Protein AF-0000000085615080 (afdb_homodimer)

Foldseek 3Di:
DVVVLVVLLVVLVVLLVCLLVVLVVLLVCCQPPLPDPVNVVVLPDCVLLVVLVVVLVVLCVVLDDPCLQCLQQPPPDRHGDPRSVVVQCVRSSSVSSVSSVLSSVLSNLLSVLSVVCVVQVFDQNVLSVCSSVPNVVSVVVSVVSSVVVVVVVVVVVVVPPPDD/DVVVLVVLLVVLVVLLVCLLVVLVVLLVCCQPPLPDPVNVVVLPDCVLLVVLVVVLVVLCVVLDDPCLQCLQQPPPDRHGDPRSVVVQCVRSSSVSSVSSVLSSVLSNLLSVLSVVCVVQVFDQNVLSVCSSVPNVVSVVVSVVSVVVVVVVVVVVVVVPPPDD

pLDDT: mean 89.55, std 11.08, range [51.31, 98.62]

Radius of gyration: 21.45 Å; Cα contacts (8 Å, |Δi|>4): 359; chains: 2; bounding box: 59×72×59 Å

Sequence (328 aa):
MCYINNEVSASASTVFSVGTTAVLPFYVLMLLAPKSQLTRKCMGSMIPDTALGLLYGYLVYLSWTPDTLHLMFGAKYMVPELGGITKMFSSEMRLTSAWIHLVAVDLFAARKVYSDGLENGVETRHSVALCLLACPIGILTHLVTKALIAAMARAKTTEKLPPNMCYINNEVSASASTVFSVGTTAVLPFYVLMLLAPKSQLTRKCMGSMIPDTALGLLYGYLVYLSWTPDTLHLMFGAKYMVPELGGITKMFSSEMRLTSAWIHLVAVDLFAARKVYSDGLENGVETRHSVALCLLACPIGILTHLVTKALIAAMARAKTTEKLPPN

Structure (mmCIF, N/CA/C/O backbone):
data_AF-0000000085615080-model_v1
#
loop_
_entity.id
_entity.type
_entity.pdbx_description
1 polymer 'Uncharacterized protein'
#
loop_
_atom_site.group_PDB
_atom_site.id
_atom_site.type_symbol
_atom_site.label_atom_id
_atom_site.label_alt_id
_atom_site.label_comp_id
_atom_site.label_asym_id
_atom_site.label_entity_id
_ato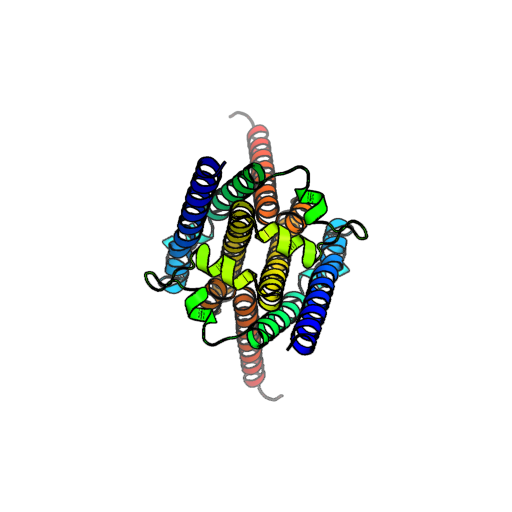m_site.label_seq_id
_atom_site.pdbx_PDB_ins_code
_atom_site.Cartn_x
_atom_site.Cartn_y
_atom_site.Cartn_z
_atom_site.occupancy
_atom_site.B_iso_or_equiv
_atom_site.auth_seq_id
_atom_site.auth_comp_id
_atom_site.auth_asym_id
_atom_site.auth_atom_id
_atom_site.pdbx_PDB_model_num
ATOM 1 N N . MET A 1 1 ? 16.625 -32.906 -1.821 1 51.31 1 MET A N 1
ATOM 2 C CA . MET A 1 1 ? 15.953 -31.875 -2.592 1 51.31 1 MET A CA 1
ATOM 3 C C . MET A 1 1 ? 14.523 -31.672 -2.096 1 51.31 1 MET A C 1
ATOM 5 O O . MET A 1 1 ? 14.102 -30.531 -1.851 1 51.31 1 MET A O 1
ATOM 9 N N . CYS A 1 2 ? 13.773 -32.812 -1.806 1 58.41 2 CYS A N 1
ATOM 10 C CA . CYS A 1 2 ? 12.398 -32.781 -1.317 1 58.41 2 CYS A CA 1
ATOM 11 C C . CYS A 1 2 ? 12.336 -32.219 0.099 1 58.41 2 CYS A C 1
ATOM 13 O O . CYS A 1 2 ? 11.445 -31.438 0.42 1 58.41 2 CYS A O 1
ATOM 15 N N . TYR A 1 3 ? 13.375 -32.594 0.872 1 54.34 3 TYR A N 1
ATOM 16 C CA . TYR A 1 3 ? 13.375 -32.156 2.258 1 54.34 3 TYR A CA 1
ATOM 17 C C . TYR A 1 3 ? 13.617 -30.656 2.34 1 54.34 3 TYR A C 1
ATOM 19 O O . TYR A 1 3 ? 12.938 -29.953 3.098 1 54.34 3 TYR A O 1
ATOM 27 N N . ILE A 1 4 ? 14.57 -30.141 1.607 1 55.16 4 ILE A N 1
ATOM 28 C CA . ILE A 1 4 ? 14.898 -28.719 1.587 1 55.16 4 ILE A CA 1
ATOM 29 C C . ILE A 1 4 ? 13.703 -27.922 1.084 1 55.16 4 ILE A C 1
ATOM 31 O O . ILE A 1 4 ? 13.359 -26.875 1.653 1 55.16 4 ILE A O 1
ATOM 35 N N . ASN A 1 5 ? 13.023 -28.438 0.066 1 64.88 5 ASN A N 1
ATOM 36 C CA . ASN A 1 5 ? 11.836 -27.766 -0.454 1 64.88 5 ASN A CA 1
ATOM 37 C C . ASN A 1 5 ? 10.719 -27.719 0.585 1 64.88 5 ASN A C 1
ATOM 39 O O . ASN A 1 5 ? 10.031 -26.703 0.71 1 64.88 5 ASN A O 1
ATOM 43 N N . ASN A 1 6 ? 10.633 -28.766 1.345 1 72.31 6 ASN A N 1
ATOM 44 C CA . ASN A 1 6 ? 9.602 -28.812 2.371 1 72.31 6 ASN A CA 1
ATOM 45 C C . ASN A 1 6 ? 9.883 -27.844 3.51 1 72.31 6 ASN A C 1
ATOM 47 O O . ASN A 1 6 ? 8.969 -27.203 4.027 1 72.31 6 ASN A O 1
ATOM 51 N N . GLU A 1 7 ? 11.172 -27.75 3.844 1 73.44 7 GLU A N 1
ATOM 52 C CA . GLU A 1 7 ? 11.539 -26.844 4.914 1 73.44 7 GLU A CA 1
ATOM 53 C C . GLU A 1 7 ? 11.312 -25.391 4.5 1 73.44 7 GLU A C 1
ATOM 55 O O . GLU A 1 7 ? 10.844 -24.578 5.293 1 73.44 7 GLU A O 1
ATOM 60 N N . VAL A 1 8 ? 11.625 -25.125 3.271 1 75.94 8 VAL A N 1
ATOM 61 C CA . VAL A 1 8 ? 11.445 -23.766 2.756 1 75.94 8 VAL A CA 1
ATOM 62 C C . VAL A 1 8 ? 9.953 -23.438 2.703 1 75.94 8 VAL A C 1
ATOM 64 O O . VAL A 1 8 ? 9.547 -22.344 3.092 1 75.94 8 VAL A O 1
ATOM 67 N N . SER A 1 9 ? 9.211 -24.406 2.295 1 80.81 9 SER A N 1
ATOM 68 C CA . SER A 1 9 ? 7.77 -24.219 2.209 1 80.81 9 SER A CA 1
ATOM 69 C C . SER A 1 9 ? 7.156 -24 3.588 1 80.81 9 SER A C 1
ATOM 71 O O . SER A 1 9 ? 6.297 -23.141 3.76 1 80.81 9 SER A O 1
ATOM 73 N N . ALA A 1 10 ? 7.598 -24.812 4.5 1 83.06 10 ALA A N 1
ATOM 74 C CA . ALA A 1 10 ? 7.078 -24.688 5.859 1 83.06 10 ALA A CA 1
ATOM 75 C C . ALA A 1 10 ? 7.453 -23.344 6.461 1 83.06 10 ALA A C 1
ATOM 77 O O . ALA A 1 10 ? 6.645 -22.703 7.148 1 83.06 10 ALA A O 1
ATOM 78 N N . SER A 1 11 ? 8.57 -22.953 6.18 1 90.31 11 SER A N 1
ATOM 79 C CA . SER A 1 11 ? 9.023 -21.656 6.656 1 90.31 11 SER A CA 1
ATOM 80 C C . SER A 1 11 ? 8.242 -20.516 6 1 90.31 11 SER A C 1
ATOM 82 O O . SER A 1 11 ? 7.816 -19.578 6.676 1 90.31 11 SER A O 1
ATOM 84 N N . ALA A 1 12 ? 8.008 -20.688 4.734 1 93.75 12 ALA A N 1
ATOM 85 C CA . ALA A 1 12 ? 7.238 -19.672 4.008 1 93.75 12 ALA A CA 1
ATOM 86 C C . ALA A 1 12 ? 5.816 -19.578 4.547 1 93.75 12 ALA A C 1
ATOM 88 O O . ALA A 1 12 ? 5.301 -18.469 4.746 1 93.75 12 ALA A O 1
ATOM 89 N N . SER A 1 13 ? 5.18 -20.688 4.785 1 93.88 13 SER A N 1
ATOM 90 C CA . SER A 1 13 ? 3.811 -20.734 5.297 1 93.88 13 SER A CA 1
ATOM 91 C C . SER A 1 13 ? 3.719 -20.094 6.68 1 93.88 13 SER A C 1
ATOM 93 O O . SER A 1 13 ? 2.766 -19.375 6.973 1 93.88 13 SER A O 1
ATOM 95 N N . THR A 1 14 ? 4.656 -20.375 7.496 1 94.69 14 THR A N 1
ATOM 96 C CA . THR A 1 14 ? 4.668 -19.812 8.844 1 94.69 14 THR A CA 1
ATOM 97 C C . THR A 1 14 ? 4.824 -18.297 8.797 1 94.69 14 THR A C 1
ATOM 99 O O . THR A 1 14 ? 4.082 -17.562 9.461 1 94.69 14 THR A O 1
ATOM 102 N N . VAL A 1 15 ? 5.816 -17.844 8.023 1 95.5 15 VAL A N 1
ATOM 103 C CA . VAL A 1 15 ? 6.062 -16.406 7.922 1 95.5 15 VAL A CA 1
ATOM 104 C C . VAL A 1 15 ? 4.848 -15.719 7.309 1 95.5 15 VAL A C 1
ATOM 106 O O . VAL A 1 15 ? 4.465 -14.625 7.738 1 95.5 15 VAL A O 1
ATOM 109 N N . PHE A 1 16 ? 4.238 -16.375 6.371 1 96.38 16 PHE A N 1
ATOM 110 C CA . PHE A 1 16 ? 3.018 -15.867 5.758 1 96.38 16 PHE A CA 1
ATOM 111 C C . PHE A 1 16 ? 1.929 -15.664 6.805 1 96.38 16 PHE A C 1
ATOM 113 O O . PHE A 1 16 ? 1.346 -14.586 6.902 1 96.38 16 PHE A O 1
ATOM 120 N N . SER A 1 17 ? 1.712 -16.641 7.574 1 94.38 17 SER A N 1
ATOM 121 C CA . SER A 1 17 ? 0.649 -16.625 8.57 1 94.38 17 SER A CA 1
ATOM 122 C C . SER A 1 17 ? 0.961 -15.633 9.688 1 94.38 17 SER A C 1
ATOM 124 O O . SER A 1 17 ? 0.088 -14.875 10.117 1 94.38 17 SER A O 1
ATOM 126 N N . VAL A 1 18 ? 2.119 -15.594 10.133 1 94.88 18 VAL A N 1
ATOM 127 C CA . VAL A 1 18 ? 2.52 -14.695 11.211 1 94.88 18 VAL A CA 1
ATOM 128 C C . VAL A 1 18 ? 2.455 -13.25 10.727 1 94.88 18 VAL A C 1
ATOM 130 O O . VAL A 1 18 ? 1.959 -12.375 11.438 1 94.88 18 VAL A O 1
ATOM 133 N N . GLY A 1 19 ? 2.988 -13 9.508 1 95.75 19 GLY A N 1
ATOM 134 C CA . GLY A 1 19 ? 2.92 -11.664 8.945 1 95.75 19 GLY A CA 1
ATOM 135 C C . GLY A 1 19 ? 1.499 -11.156 8.766 1 95.75 19 GLY A C 1
ATOM 136 O O . GLY A 1 19 ? 1.208 -9.992 9.039 1 95.75 19 GLY A O 1
ATOM 137 N N . THR A 1 20 ? 0.6 -12.039 8.391 1 95.81 20 THR A N 1
ATOM 138 C CA . THR A 1 20 ? -0.798 -11.688 8.164 1 95.81 20 THR A CA 1
ATOM 139 C C . THR A 1 20 ? -1.507 -11.406 9.492 1 95.81 20 THR A C 1
ATOM 141 O O . THR A 1 20 ? -2.197 -10.398 9.625 1 95.81 20 THR A O 1
ATOM 144 N N . THR A 1 21 ? -1.303 -12.273 10.438 1 94.62 21 THR A N 1
ATOM 145 C CA . THR A 1 21 ? -2.012 -12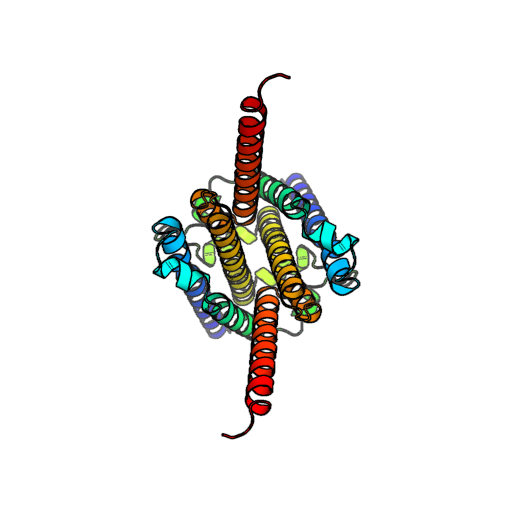.156 11.703 1 94.62 21 THR A CA 1
ATOM 146 C C . THR A 1 21 ? -1.449 -11.008 12.539 1 94.62 21 THR A C 1
ATOM 148 O O . THR A 1 21 ? -2.174 -10.383 13.32 1 94.62 21 THR A O 1
ATOM 151 N N . ALA A 1 22 ? -0.173 -10.68 12.352 1 95.62 22 ALA A N 1
ATOM 152 C CA . ALA A 1 22 ? 0.511 -9.672 13.156 1 95.62 22 ALA A CA 1
ATOM 153 C C . ALA A 1 22 ? -0.094 -8.289 12.93 1 95.62 22 ALA A C 1
ATOM 155 O O . ALA A 1 22 ? -0.011 -7.418 13.797 1 95.62 22 ALA A O 1
ATOM 156 N N . VAL A 1 23 ? -0.69 -8.039 11.789 1 96.25 23 VAL A N 1
ATOM 157 C CA . VAL A 1 23 ? -1.18 -6.699 11.5 1 96.25 23 VAL A CA 1
ATOM 158 C C . VAL A 1 23 ? -2.619 -6.555 11.992 1 96.25 23 VAL A C 1
ATOM 160 O O . VAL A 1 23 ? -3.141 -5.441 12.086 1 96.25 23 VAL A O 1
ATOM 163 N N . LEU A 1 24 ? -3.285 -7.648 12.352 1 96.12 24 LEU A N 1
ATOM 164 C CA . LEU A 1 24 ? -4.707 -7.645 12.68 1 96.12 24 LEU A CA 1
ATOM 165 C C . LEU A 1 24 ? -4.973 -6.824 13.938 1 96.12 24 LEU A C 1
ATOM 167 O O . LEU A 1 24 ? -5.961 -6.09 14.008 1 96.12 24 LEU A O 1
ATOM 171 N N . PRO A 1 25 ? -4.129 -6.879 14.969 1 95.69 25 PRO A N 1
ATOM 172 C CA . PRO A 1 25 ? -4.387 -6.074 16.156 1 95.69 25 PRO A CA 1
ATOM 173 C C . PRO A 1 25 ? -4.453 -4.578 15.859 1 95.69 25 PRO A C 1
ATOM 175 O O . PRO A 1 25 ? -5.238 -3.854 16.484 1 95.69 25 PRO A O 1
ATOM 178 N N . PHE A 1 26 ? -3.721 -4.094 14.945 1 96.69 26 PHE A N 1
ATOM 179 C CA . PHE A 1 26 ? -3.742 -2.68 14.586 1 96.69 26 PHE A CA 1
ATOM 180 C C . PHE A 1 26 ? -5.074 -2.305 13.945 1 96.69 26 PHE A C 1
ATOM 182 O O . PHE A 1 26 ? -5.637 -1.25 14.242 1 96.69 26 PHE A O 1
ATOM 189 N N . TYR A 1 27 ? -5.547 -3.18 13.086 1 97 27 TYR A N 1
ATOM 190 C CA . TYR A 1 27 ? -6.844 -2.932 12.469 1 97 27 TYR A CA 1
ATOM 191 C C . TYR A 1 27 ? -7.961 -2.973 13.508 1 97 27 TYR A C 1
ATOM 193 O O . TYR A 1 27 ? -8.875 -2.148 13.477 1 97 27 TYR A O 1
ATOM 201 N N . VAL A 1 28 ? -7.883 -3.936 14.414 1 96.88 28 VAL A N 1
ATOM 202 C CA . VAL A 1 28 ? -8.906 -4.078 15.453 1 96.88 28 VAL A CA 1
ATOM 203 C C . VAL A 1 28 ? -8.953 -2.818 16.312 1 96.88 28 VAL A C 1
ATOM 205 O O . VAL A 1 28 ? -10.031 -2.309 16.625 1 96.88 28 VAL A O 1
ATOM 208 N N . LEU A 1 29 ? -7.832 -2.305 16.688 1 96.31 29 LEU A N 1
ATOM 209 C CA . LEU A 1 29 ? -7.766 -1.08 17.484 1 96.31 29 LEU A CA 1
ATOM 210 C C . LEU A 1 29 ? -8.406 0.084 16.734 1 96.31 29 LEU A C 1
ATOM 212 O O . LEU A 1 29 ? -9.203 0.831 17.297 1 96.31 29 LEU A O 1
ATOM 216 N N . MET A 1 30 ? -8.109 0.207 15.453 1 96.88 30 MET A N 1
ATOM 217 C CA . MET A 1 30 ? -8.641 1.315 14.664 1 96.88 30 MET A CA 1
ATOM 218 C C . MET A 1 30 ? -10.148 1.176 14.477 1 96.88 30 MET A C 1
ATOM 220 O O . MET A 1 30 ? -10.859 2.176 14.375 1 96.88 30 MET A O 1
ATOM 224 N N . LEU A 1 31 ? -10.602 -0.072 14.453 1 96.56 31 LEU A N 1
ATOM 225 C CA . LEU A 1 31 ? -12.023 -0.325 14.211 1 96.56 31 LEU A CA 1
ATOM 226 C C . LEU A 1 31 ? -12.836 -0.173 15.492 1 96.56 31 LEU A C 1
ATOM 228 O O . LEU A 1 31 ? -13.914 0.417 15.477 1 96.56 31 LEU A O 1
ATOM 232 N N . LEU A 1 32 ? -12.297 -0.6 16.625 1 95.62 32 LEU A N 1
ATOM 233 C CA . LEU A 1 32 ? -13.078 -0.674 17.859 1 95.62 32 LEU A CA 1
ATOM 234 C C . LEU A 1 32 ? -12.867 0.575 18.703 1 95.62 32 LEU A C 1
ATOM 236 O O . LEU A 1 32 ? -13.773 0.996 19.438 1 95.62 32 LEU A O 1
ATOM 240 N N . ALA A 1 33 ? -11.688 1.09 18.672 1 93.12 33 ALA A N 1
ATOM 241 C CA . ALA A 1 33 ? -11.375 2.227 19.531 1 93.12 33 ALA A CA 1
ATOM 242 C C . ALA A 1 33 ? -10.578 3.285 18.766 1 93.12 33 ALA A C 1
ATOM 244 O O . ALA A 1 33 ? -9.445 3.607 19.141 1 93.12 33 ALA A O 1
ATOM 245 N N . PRO A 1 34 ? -11.227 3.918 17.812 1 89.62 34 PRO A N 1
ATOM 246 C CA . PRO A 1 34 ? -10.5 4.852 16.953 1 89.62 34 PRO A CA 1
ATOM 247 C C . PRO A 1 34 ? -10.031 6.102 17.688 1 89.62 34 PRO A C 1
ATOM 249 O O . PRO A 1 34 ? -9.055 6.738 17.281 1 89.62 34 PRO A O 1
ATOM 252 N N . LYS A 1 35 ? -10.648 6.406 18.812 1 91.19 35 LYS A N 1
ATOM 253 C CA . LYS A 1 35 ? -10.305 7.656 19.484 1 91.19 35 LYS A CA 1
ATOM 254 C C . LYS A 1 35 ? -9.516 7.395 20.766 1 91.19 35 LYS A C 1
ATOM 256 O O . LYS A 1 35 ? -9.18 8.328 21.5 1 91.19 35 LYS A O 1
ATOM 261 N N . SER A 1 36 ? -9.242 6.195 20.984 1 92.38 36 SER A N 1
ATOM 262 C CA . SER A 1 36 ? -8.508 5.859 22.203 1 92.38 36 SER A CA 1
ATOM 263 C C . SER A 1 36 ? -7.062 6.328 22.109 1 92.38 36 SER A C 1
ATOM 265 O O . SER A 1 36 ? -6.488 6.398 21.031 1 92.38 36 SER A O 1
ATOM 267 N N . GLN A 1 37 ? -6.484 6.594 23.25 1 93.81 37 GLN A N 1
ATOM 268 C CA . GLN A 1 37 ? -5.094 7.035 23.328 1 93.81 37 GLN A CA 1
ATOM 269 C C . GLN A 1 37 ? -4.145 5.938 22.859 1 93.81 37 GLN A C 1
ATOM 271 O O . GLN A 1 37 ? -3.148 6.219 22.188 1 93.81 37 GLN A O 1
ATOM 276 N N . LEU A 1 38 ? -4.477 4.816 23.203 1 91.69 38 LEU A N 1
ATOM 277 C CA . LEU A 1 38 ? -3.656 3.684 22.797 1 91.69 38 LEU A CA 1
ATOM 278 C C . LEU A 1 38 ? -3.594 3.578 21.266 1 91.69 38 LEU A C 1
ATOM 280 O O . LEU A 1 38 ? -2.518 3.389 20.703 1 91.69 38 LEU A O 1
ATOM 284 N N . THR A 1 39 ? -4.719 3.67 20.625 1 92.19 39 THR A N 1
ATOM 285 C CA . THR A 1 39 ? -4.781 3.592 19.172 1 92.19 39 THR A CA 1
ATOM 286 C C . THR A 1 39 ? -3.984 4.727 18.531 1 92.19 39 THR A C 1
ATOM 288 O O . THR A 1 39 ? -3.189 4.496 17.609 1 92.19 39 THR A O 1
ATOM 291 N N . ARG A 1 40 ? -4.074 5.871 19.062 1 91.69 40 ARG A N 1
ATOM 292 C CA . ARG A 1 40 ? -3.359 7.031 18.531 1 91.69 40 ARG A CA 1
ATOM 293 C C . ARG A 1 40 ? -1.851 6.844 18.641 1 91.69 40 ARG A C 1
ATOM 295 O O . ARG A 1 40 ? -1.11 7.121 17.703 1 91.69 40 ARG A O 1
ATOM 302 N N . LYS A 1 41 ? -1.47 6.398 19.781 1 90.94 41 LYS A N 1
ATOM 303 C CA . LYS A 1 41 ? -0.044 6.172 20 1 90.94 41 LYS A CA 1
ATOM 304 C C . LYS A 1 41 ? 0.492 5.09 19.062 1 90.94 41 LYS A C 1
ATOM 306 O O . LYS A 1 41 ? 1.558 5.25 18.469 1 90.94 41 LYS A O 1
ATOM 311 N N . CYS A 1 42 ? -0.229 4.043 18.922 1 89.38 42 CYS A N 1
ATOM 312 C CA . CYS A 1 42 ? 0.173 2.922 18.078 1 89.38 42 CYS A CA 1
ATOM 313 C C . CYS A 1 42 ? 0.231 3.334 16.609 1 89.38 42 CYS A C 1
ATOM 315 O O . CYS A 1 42 ? 1.154 2.951 15.898 1 89.38 42 CYS A O 1
ATOM 317 N N . MET A 1 43 ? -0.744 4.098 16.219 1 88.31 43 MET A N 1
ATOM 318 C CA . MET A 1 43 ? -0.842 4.484 14.82 1 88.31 43 MET A CA 1
ATOM 319 C C . MET A 1 43 ? 0.159 5.586 14.484 1 88.31 43 MET A C 1
ATOM 321 O O . MET A 1 43 ? 0.505 5.785 13.32 1 88.31 43 MET A O 1
ATOM 325 N N . GLY A 1 44 ? 0.621 6.258 15.516 1 89 44 GLY A N 1
ATOM 326 C CA . GLY A 1 44 ? 1.64 7.281 15.328 1 89 44 GLY A CA 1
ATOM 327 C C . GLY A 1 44 ? 3.053 6.727 15.367 1 89 44 GLY A C 1
ATOM 328 O O . GLY A 1 44 ? 4.004 7.414 14.992 1 89 44 GLY A O 1
ATOM 329 N N . SER A 1 45 ? 3.125 5.48 15.734 1 89.06 45 SER A N 1
ATOM 330 C CA . SER A 1 45 ? 4.434 4.848 15.875 1 89.06 45 SER A CA 1
ATOM 331 C C . SER A 1 45 ? 4.957 4.352 14.539 1 89.06 45 SER A C 1
ATOM 333 O O . SER A 1 45 ? 4.18 3.951 13.664 1 89.06 45 SER A O 1
ATOM 335 N N . MET A 1 46 ? 6.277 4.418 14.336 1 90.62 46 MET A N 1
ATOM 336 C CA . MET A 1 46 ? 6.934 3.92 13.125 1 90.62 46 MET A CA 1
ATOM 337 C C . MET A 1 46 ? 7.246 2.434 13.25 1 90.62 46 MET A C 1
ATOM 339 O O . MET A 1 46 ? 7.719 1.812 12.297 1 90.62 46 MET A O 1
ATOM 343 N N . ILE A 1 47 ? 6.902 1.862 14.289 1 91.12 47 ILE A N 1
ATOM 344 C CA . ILE A 1 47 ? 7.348 0.517 14.641 1 91.12 47 ILE A CA 1
ATOM 345 C C . ILE A 1 47 ? 6.773 -0.488 13.641 1 91.12 47 ILE A C 1
ATOM 347 O O . ILE A 1 47 ? 7.504 -1.308 13.086 1 91.12 47 ILE A O 1
ATOM 351 N N . PRO A 1 48 ? 5.469 -0.437 13.391 1 94 48 PRO A N 1
ATOM 352 C CA . PRO A 1 48 ? 4.934 -1.44 12.461 1 94 48 PRO A CA 1
ATOM 353 C C . PRO A 1 48 ? 5.551 -1.347 11.07 1 94 48 PRO A C 1
ATOM 355 O O . PRO A 1 48 ? 5.879 -2.371 10.469 1 94 48 PRO A O 1
ATOM 358 N N . ASP A 1 49 ? 5.758 -0.169 10.555 1 95.88 49 ASP A N 1
ATOM 359 C CA . ASP A 1 49 ? 6.355 0.005 9.234 1 95.88 49 ASP A CA 1
ATOM 360 C C . ASP A 1 49 ? 7.797 -0.495 9.211 1 95.88 49 ASP A C 1
ATOM 362 O O . ASP A 1 49 ? 8.234 -1.111 8.234 1 95.88 49 ASP A O 1
ATOM 366 N N . THR A 1 50 ? 8.516 -0.271 10.312 1 95.81 50 THR A N 1
ATOM 367 C CA . THR A 1 50 ? 9.914 -0.69 10.406 1 95.81 50 THR A CA 1
ATOM 368 C C . THR A 1 50 ? 10.016 -2.209 10.5 1 95.81 50 THR A C 1
ATOM 370 O O . THR A 1 50 ? 10.773 -2.83 9.75 1 95.81 50 THR A O 1
ATOM 373 N N . ALA A 1 51 ? 9.234 -2.777 11.367 1 96.94 51 ALA A N 1
ATOM 374 C CA . ALA A 1 51 ? 9.273 -4.223 11.586 1 96.94 51 ALA A CA 1
ATOM 375 C C . ALA A 1 51 ? 8.891 -4.977 10.32 1 96.94 51 ALA A C 1
ATOM 377 O O . ALA A 1 51 ? 9.586 -5.914 9.914 1 96.94 51 ALA A O 1
ATOM 378 N N . LEU A 1 52 ? 7.855 -4.562 9.688 1 97.69 52 LEU A N 1
ATOM 379 C CA . LEU A 1 52 ? 7.375 -5.23 8.484 1 97.69 52 LEU A CA 1
ATOM 380 C C . LEU A 1 52 ? 8.312 -4.969 7.309 1 97.69 52 LEU A C 1
ATOM 382 O O . LEU A 1 52 ? 8.516 -5.848 6.469 1 97.69 52 LEU A O 1
ATOM 386 N N . GLY A 1 53 ? 8.859 -3.732 7.234 1 97.81 53 GLY A N 1
ATOM 387 C CA . GLY A 1 53 ? 9.852 -3.445 6.215 1 97.81 53 GLY A CA 1
ATOM 388 C C . GLY A 1 53 ? 11.086 -4.32 6.324 1 97.81 53 GLY A C 1
ATOM 389 O O . GLY A 1 53 ? 11.586 -4.836 5.32 1 97.81 53 GLY A O 1
ATOM 390 N N . LEU A 1 54 ? 11.578 -4.504 7.539 1 97.75 54 LEU A N 1
ATOM 391 C CA . LEU A 1 54 ? 12.742 -5.348 7.777 1 97.75 54 LEU A CA 1
ATOM 392 C C . LEU A 1 54 ? 12.445 -6.801 7.438 1 97.75 54 LEU A C 1
ATOM 394 O O . LEU A 1 54 ? 13.266 -7.484 6.82 1 97.75 54 LEU A O 1
ATOM 398 N N . LEU A 1 55 ? 11.266 -7.234 7.875 1 97.31 55 LEU A N 1
ATOM 399 C CA . LEU A 1 55 ? 10.859 -8.602 7.555 1 97.31 55 LEU A CA 1
ATOM 400 C C . LEU A 1 55 ? 10.789 -8.805 6.043 1 97.31 55 LEU A C 1
ATOM 402 O O . LEU A 1 55 ? 11.289 -9.805 5.523 1 97.31 55 LEU A O 1
ATOM 406 N N . TYR A 1 56 ? 10.172 -7.898 5.344 1 98.12 56 TYR A N 1
ATOM 407 C CA . TYR A 1 56 ? 10.086 -7.957 3.891 1 98.12 56 TYR A CA 1
ATOM 408 C C . TYR A 1 56 ? 11.469 -8 3.258 1 98.12 56 TYR A C 1
ATOM 410 O O . TYR A 1 56 ? 11.734 -8.836 2.393 1 98.12 56 TYR A O 1
ATOM 418 N N . GLY A 1 57 ? 12.328 -7.035 3.713 1 97.12 57 GLY A N 1
ATOM 419 C CA . GLY A 1 57 ? 13.68 -7.031 3.188 1 97.12 57 GLY A CA 1
ATOM 420 C C . GLY A 1 57 ? 14.406 -8.352 3.396 1 97.12 57 GLY A C 1
ATOM 421 O O . GLY A 1 57 ? 15.109 -8.828 2.502 1 97.12 57 GLY A O 1
ATOM 422 N N . TYR A 1 58 ? 14.219 -8.898 4.516 1 96.5 58 TYR A N 1
ATOM 423 C CA . TYR A 1 58 ? 14.836 -10.18 4.832 1 96.5 58 TYR A CA 1
ATOM 424 C C . TYR A 1 58 ? 14.328 -11.273 3.902 1 96.5 58 TYR A C 1
ATOM 426 O O . TYR A 1 58 ? 15.117 -12.086 3.404 1 96.5 58 TYR A O 1
ATOM 434 N N . LEU A 1 59 ? 13.039 -11.344 3.676 1 95.69 59 LEU A N 1
ATOM 435 C CA . LEU A 1 59 ? 12.453 -12.359 2.807 1 95.69 59 LEU A CA 1
ATOM 436 C C . LEU A 1 59 ? 12.93 -12.18 1.368 1 95.69 59 LEU A C 1
ATOM 438 O O . LEU A 1 59 ? 13.195 -13.164 0.675 1 95.69 59 LEU A O 1
ATOM 442 N N . VAL A 1 60 ? 13.016 -10.93 0.932 1 95.06 60 VAL A N 1
ATOM 443 C CA . VAL A 1 60 ? 13.516 -10.656 -0.409 1 95.06 60 VAL A CA 1
ATOM 444 C C . VAL A 1 60 ? 14.961 -11.148 -0.529 1 95.06 60 VAL A C 1
ATOM 446 O O . VAL A 1 60 ? 15.336 -11.75 -1.541 1 95.06 60 VAL A O 1
ATOM 449 N N . TYR A 1 61 ? 15.68 -10.883 0.53 1 93.31 61 TYR A N 1
ATOM 450 C CA . TYR A 1 61 ? 17.062 -11.344 0.547 1 93.31 61 TYR A CA 1
ATOM 451 C C . TYR A 1 61 ? 17.125 -12.867 0.453 1 93.31 61 TYR A C 1
ATOM 453 O O . TYR A 1 61 ? 17.938 -13.414 -0.307 1 93.31 61 TYR A O 1
ATOM 461 N N . LEU A 1 62 ? 16.281 -13.594 1.134 1 90.75 62 LEU A N 1
ATOM 462 C CA . LEU A 1 62 ? 16.281 -15.047 1.174 1 90.75 62 LEU A CA 1
ATOM 463 C C . LEU A 1 62 ? 15.836 -15.633 -0.164 1 90.75 62 LEU A C 1
ATOM 465 O O . LEU A 1 62 ? 16.281 -16.719 -0.555 1 90.75 62 LEU A O 1
ATOM 469 N N . SER A 1 63 ? 14.906 -14.922 -0.808 1 87.94 63 SER A N 1
ATOM 470 C CA . SER A 1 63 ? 14.32 -15.469 -2.031 1 87.94 63 SER A CA 1
ATOM 471 C C . SER A 1 63 ? 15.094 -15 -3.264 1 87.94 63 SER A C 1
ATOM 473 O O . SER A 1 63 ? 14.734 -15.352 -4.391 1 87.94 63 SER A O 1
ATOM 475 N N . TRP A 1 64 ? 16.141 -14.273 -3.027 1 86.44 64 TRP A N 1
ATOM 476 C CA . TRP A 1 64 ? 16.875 -13.672 -4.137 1 86.44 64 TRP A CA 1
ATOM 477 C C . TRP A 1 64 ? 17.609 -14.734 -4.938 1 86.44 64 TRP A C 1
ATOM 479 O O . TRP A 1 64 ? 18.25 -15.625 -4.363 1 86.44 64 TRP A O 1
ATOM 489 N N . THR A 1 65 ? 17.391 -14.695 -6.227 1 81.75 65 THR A N 1
ATOM 490 C CA . THR A 1 65 ? 18.125 -15.516 -7.176 1 81.75 65 THR A CA 1
ATOM 491 C C . THR A 1 65 ? 18.672 -14.656 -8.32 1 81.75 65 THR A C 1
ATOM 493 O O . THR A 1 65 ? 18.172 -13.562 -8.578 1 81.75 65 THR A O 1
ATOM 496 N N . PRO A 1 66 ? 19.703 -15.086 -8.93 1 77 66 PRO A N 1
ATOM 497 C CA . PRO A 1 66 ? 20.266 -14.32 -10.047 1 77 66 PRO A CA 1
ATOM 498 C C . PRO A 1 66 ? 19.234 -14.055 -11.148 1 77 66 PRO A C 1
ATOM 500 O O . PRO A 1 66 ? 19.359 -13.078 -11.891 1 77 66 PRO A O 1
ATOM 503 N N . ASP A 1 67 ? 18.203 -14.852 -11.281 1 76.81 67 ASP A N 1
ATOM 504 C CA . ASP A 1 67 ? 17.219 -14.727 -12.352 1 76.81 67 ASP A CA 1
ATOM 505 C C . ASP A 1 67 ? 16.047 -13.852 -11.914 1 76.81 67 ASP A C 1
ATOM 507 O O . ASP A 1 67 ? 15.164 -13.531 -12.719 1 76.81 67 ASP A O 1
ATOM 511 N N . THR A 1 68 ? 16.078 -13.414 -10.727 1 74.06 68 THR A N 1
ATOM 512 C CA . THR A 1 68 ? 14.945 -12.688 -10.164 1 74.06 68 THR A CA 1
ATOM 513 C C . THR A 1 68 ? 14.672 -11.406 -10.953 1 74.06 68 THR A C 1
ATOM 515 O O . THR A 1 68 ? 13.531 -11.125 -11.312 1 74.06 68 THR A O 1
ATOM 518 N N . LEU A 1 69 ? 15.758 -10.719 -11.211 1 70.88 69 LEU A N 1
ATOM 519 C CA . LEU A 1 69 ? 15.602 -9.453 -11.922 1 70.88 69 LEU A CA 1
ATOM 520 C C . LEU A 1 69 ? 15.102 -9.688 -13.344 1 70.88 69 LEU A C 1
ATOM 522 O O . LEU A 1 69 ? 14.273 -8.922 -13.852 1 70.88 69 LEU A O 1
ATOM 526 N N . HIS A 1 70 ? 15.602 -10.703 -13.938 1 71.69 70 HIS A N 1
ATOM 527 C CA . HIS A 1 70 ? 15.172 -11.047 -15.289 1 71.69 70 HIS A CA 1
ATOM 528 C C . HIS A 1 70 ? 13.703 -11.461 -15.32 1 71.69 70 HIS A C 1
ATOM 530 O O . HIS A 1 70 ? 12.992 -11.164 -16.281 1 71.69 70 HIS A O 1
ATOM 536 N N . LEU A 1 71 ? 13.273 -12.102 -14.289 1 71.62 71 LEU A N 1
ATOM 537 C CA . LEU A 1 71 ? 11.883 -12.523 -14.188 1 71.62 71 LEU A CA 1
ATOM 538 C C . LEU A 1 71 ? 10.969 -11.328 -13.93 1 71.62 71 LEU A C 1
ATOM 540 O O . LEU A 1 71 ? 9.852 -11.273 -14.453 1 71.62 71 LEU A O 1
ATOM 544 N N . MET A 1 72 ? 11.484 -10.438 -13.125 1 70.69 72 MET A N 1
ATOM 545 C CA . MET A 1 72 ? 10.688 -9.273 -12.742 1 70.69 72 MET A CA 1
ATOM 546 C C . MET A 1 72 ? 10.578 -8.281 -13.898 1 70.69 72 MET A C 1
ATOM 548 O O . MET A 1 72 ? 9.508 -7.738 -14.156 1 70.69 72 MET A O 1
ATOM 552 N N . PHE A 1 73 ? 11.766 -7.973 -14.508 1 71.19 73 PHE A N 1
ATOM 553 C CA . PHE A 1 73 ? 11.82 -6.945 -15.539 1 71.19 73 PHE A CA 1
ATOM 554 C C . PHE A 1 73 ? 12 -7.57 -16.922 1 71.19 73 PHE A C 1
ATOM 556 O O . PHE A 1 73 ? 12.945 -8.32 -17.141 1 71.19 73 PHE A O 1
ATOM 563 N N . GLY A 1 74 ? 10.875 -7.934 -17.5 1 59.31 74 GLY A N 1
ATOM 564 C CA . GLY A 1 74 ? 11.039 -8.469 -18.844 1 59.31 74 GLY A CA 1
ATOM 565 C C . GLY A 1 74 ? 12.125 -7.77 -19.641 1 59.31 74 GLY A C 1
ATOM 566 O O . GLY A 1 74 ? 12.57 -6.684 -19.266 1 59.31 74 GLY A O 1
ATOM 567 N N . ALA A 1 75 ? 12.836 -8.43 -20.484 1 56 75 ALA A N 1
ATOM 568 C CA . ALA A 1 75 ? 13.977 -8.031 -21.312 1 56 75 ALA A CA 1
ATOM 569 C C . ALA A 1 75 ? 13.766 -6.637 -21.891 1 56 75 ALA A C 1
ATOM 571 O O . ALA A 1 75 ? 14.711 -5.852 -22 1 56 75 ALA A O 1
ATOM 572 N N . LYS A 1 76 ? 12.492 -6.332 -22.391 1 55.16 76 LYS A N 1
ATOM 573 C CA . LYS A 1 76 ? 12.469 -5.25 -23.375 1 55.16 76 LYS A CA 1
ATOM 574 C C . LYS A 1 76 ? 12.383 -3.889 -22.688 1 55.16 76 LYS A C 1
ATOM 576 O O . LYS A 1 76 ? 13.156 -2.979 -23 1 55.16 76 LYS A O 1
ATOM 581 N N . TYR A 1 77 ? 11.438 -3.697 -21.703 1 62.16 77 TYR A N 1
ATOM 582 C CA . TYR A 1 77 ? 11.156 -2.324 -21.297 1 62.16 77 TYR A CA 1
ATOM 583 C C . TYR A 1 77 ? 11.383 -2.146 -19.797 1 62.16 77 TYR A C 1
ATOM 585 O O . TYR A 1 77 ? 10.945 -1.153 -19.219 1 62.16 77 TYR A O 1
ATOM 593 N N . MET A 1 78 ? 12.148 -3.002 -19.188 1 72.25 78 MET A N 1
ATOM 594 C CA . MET A 1 78 ? 12.461 -2.861 -17.766 1 72.25 78 MET A CA 1
ATOM 595 C C . MET A 1 78 ? 11.188 -2.691 -16.938 1 72.25 78 MET A C 1
ATOM 597 O O . MET A 1 78 ? 11.141 -1.874 -16.031 1 72.25 78 MET A O 1
ATOM 601 N N . VAL A 1 79 ? 10.07 -3.078 -17.531 1 82.31 79 VAL A N 1
ATOM 602 C CA . VAL A 1 79 ? 8.797 -3.084 -16.812 1 82.31 79 VAL A CA 1
ATOM 603 C C . VAL A 1 79 ? 8.359 -4.523 -16.547 1 82.31 79 VAL A C 1
ATOM 605 O O . VAL A 1 79 ? 8.586 -5.41 -17.375 1 82.31 79 VAL A O 1
ATOM 608 N N . PRO A 1 80 ? 7.793 -4.68 -15.383 1 89.38 80 PRO A N 1
ATOM 609 C CA . PRO A 1 80 ? 7.316 -6.031 -15.094 1 89.38 80 PRO A CA 1
ATOM 610 C C . PRO A 1 80 ? 6.285 -6.527 -16.109 1 89.38 80 PRO A C 1
ATOM 612 O O . PRO A 1 80 ? 5.465 -5.742 -16.594 1 89.38 80 PRO A O 1
ATOM 615 N N . GLU A 1 81 ? 6.402 -7.812 -16.453 1 90.31 81 GLU A N 1
ATOM 616 C CA . GLU A 1 81 ? 5.438 -8.469 -17.328 1 90.31 81 GLU A CA 1
ATOM 617 C C . GLU A 1 81 ? 4.664 -9.555 -16.578 1 90.31 81 GLU A C 1
ATOM 619 O O . GLU A 1 81 ? 5.199 -10.188 -15.664 1 90.31 81 GLU A O 1
ATOM 624 N N . LEU A 1 82 ? 3.41 -9.758 -17.094 1 92.81 82 LEU A N 1
ATOM 625 C CA . LEU A 1 82 ? 2.531 -10.695 -16.406 1 92.81 82 LEU A CA 1
ATOM 626 C C . LEU A 1 82 ? 3.141 -12.094 -16.375 1 92.81 82 LEU A C 1
ATOM 628 O O . LEU A 1 82 ? 3.111 -12.773 -15.352 1 92.81 82 LEU A O 1
ATOM 632 N N . GLY A 1 83 ? 3.715 -12.539 -17.516 1 90.5 83 GLY A N 1
ATOM 633 C CA . GLY A 1 83 ? 4.324 -13.859 -17.562 1 90.5 83 GLY A CA 1
ATOM 634 C C . GLY A 1 83 ? 5.453 -14.039 -16.578 1 90.5 83 GLY A C 1
ATOM 635 O O . GLY A 1 83 ? 5.531 -15.07 -15.898 1 90.5 83 GLY A O 1
ATOM 636 N N . GLY A 1 84 ? 6.297 -13.094 -16.453 1 89.44 84 GLY A N 1
ATOM 637 C CA . GLY A 1 84 ? 7.395 -13.133 -15.5 1 89.44 84 GLY A CA 1
ATOM 638 C C . GLY A 1 84 ? 6.922 -13.148 -14.055 1 89.44 84 GLY A C 1
ATOM 639 O O . GLY A 1 84 ? 7.449 -13.898 -13.234 1 89.44 84 GLY A O 1
ATOM 640 N N . ILE A 1 85 ? 5.934 -12.352 -13.719 1 92.5 85 ILE A N 1
ATOM 641 C CA . ILE A 1 85 ? 5.406 -12.266 -12.359 1 92.5 85 ILE A CA 1
ATOM 642 C C . ILE A 1 85 ? 4.715 -13.578 -11.992 1 92.5 85 ILE A C 1
ATOM 644 O O . ILE A 1 85 ? 4.832 -14.047 -10.859 1 92.5 85 ILE A O 1
ATOM 648 N N . THR A 1 86 ? 3.99 -14.117 -12.922 1 92.25 86 THR A N 1
ATOM 649 C CA . THR A 1 86 ? 3.35 -15.406 -12.703 1 92.25 86 THR A CA 1
ATOM 650 C C . THR A 1 86 ? 4.383 -16.469 -12.328 1 92.25 86 THR A C 1
ATOM 652 O O . THR A 1 86 ? 4.191 -17.219 -11.375 1 92.25 86 THR A O 1
ATOM 655 N N . LYS A 1 87 ? 5.438 -16.516 -13.062 1 90.38 87 LYS A N 1
ATOM 656 C CA . LYS A 1 87 ? 6.504 -17.469 -12.789 1 90.38 87 LYS A CA 1
ATOM 657 C C . LYS A 1 87 ? 7.168 -17.188 -11.445 1 90.38 87 LYS A C 1
ATOM 659 O O . LYS A 1 87 ? 7.465 -18.125 -10.695 1 90.38 87 LYS A O 1
ATOM 664 N N . MET A 1 88 ? 7.391 -15.969 -11.188 1 89.19 88 MET A N 1
ATOM 665 C CA . MET A 1 88 ? 8.016 -15.578 -9.93 1 89.19 88 MET A CA 1
ATOM 666 C C . MET A 1 88 ? 7.18 -16.031 -8.742 1 89.19 88 MET A C 1
ATOM 668 O O . MET A 1 88 ? 7.715 -16.562 -7.766 1 89.19 88 MET A O 1
ATOM 672 N N . PHE A 1 89 ? 5.875 -15.938 -8.859 1 91 89 PHE A N 1
ATOM 673 C CA . PHE A 1 89 ? 4.996 -16.219 -7.727 1 91 89 PHE A CA 1
ATOM 674 C C . PHE A 1 89 ? 4.688 -17.703 -7.629 1 91 89 PHE A C 1
ATOM 676 O O . PHE A 1 89 ? 3.967 -18.141 -6.727 1 91 89 PHE A O 1
ATOM 683 N N . SER A 1 90 ? 5.281 -18.422 -8.508 1 89.06 90 SER A N 1
ATOM 684 C CA . SER A 1 90 ? 5.188 -19.875 -8.375 1 89.06 90 SER A CA 1
ATOM 685 C C . SER A 1 90 ? 6.059 -20.375 -7.23 1 89.06 90 SER A C 1
ATOM 687 O O . SER A 1 90 ? 5.863 -21.484 -6.742 1 89.06 90 SER A O 1
ATOM 689 N N . SER A 1 91 ? 7.027 -19.578 -6.852 1 90.69 91 SER A N 1
ATOM 690 C CA . SER A 1 91 ? 7.809 -19.859 -5.652 1 90.69 91 SER A CA 1
ATOM 691 C C . SER A 1 91 ? 7.094 -19.391 -4.395 1 90.69 91 SER A C 1
ATOM 693 O O . SER A 1 91 ? 6.723 -18.219 -4.297 1 90.69 91 SER A O 1
ATOM 695 N N . GLU A 1 92 ? 7.012 -20.281 -3.449 1 92.69 92 GLU A N 1
ATOM 696 C CA . GLU A 1 92 ? 6.289 -19.938 -2.229 1 92.69 92 GLU A CA 1
ATOM 697 C C . GLU A 1 92 ? 6.992 -18.828 -1.462 1 92.69 92 GLU A C 1
ATOM 699 O O . GLU A 1 92 ? 6.34 -17.969 -0.861 1 92.69 92 GLU A O 1
ATOM 704 N N . MET A 1 93 ? 8.281 -18.922 -1.482 1 93.12 93 MET A N 1
ATOM 705 C CA . MET A 1 93 ? 9.031 -17.891 -0.762 1 93.12 93 MET A CA 1
ATOM 706 C C . MET A 1 93 ? 8.867 -16.531 -1.424 1 93.12 93 MET A C 1
ATOM 708 O O . MET A 1 93 ? 8.727 -15.516 -0.738 1 93.12 93 MET A O 1
ATOM 712 N N . ARG A 1 94 ? 8.891 -16.484 -2.674 1 94.44 94 ARG A N 1
ATOM 713 C CA . ARG A 1 94 ? 8.695 -15.242 -3.402 1 94.44 94 ARG A CA 1
ATOM 714 C C . ARG A 1 94 ? 7.27 -14.719 -3.236 1 94.44 94 ARG A C 1
ATOM 716 O O . ARG A 1 94 ? 7.059 -13.523 -3.064 1 94.44 94 ARG A O 1
ATOM 723 N N . LEU A 1 95 ? 6.344 -15.602 -3.248 1 95.69 95 LEU A N 1
ATOM 724 C CA . LEU A 1 95 ? 4.957 -15.203 -3.033 1 95.69 95 LEU A CA 1
ATOM 725 C C . LEU A 1 95 ? 4.762 -14.656 -1.621 1 95.69 95 LEU A C 1
ATOM 727 O O . LEU A 1 95 ? 4.062 -13.656 -1.428 1 95.69 95 LEU A O 1
ATOM 731 N N . THR A 1 96 ? 5.359 -15.32 -0.69 1 96.75 96 THR A N 1
ATOM 732 C CA . THR A 1 96 ? 5.25 -14.867 0.691 1 96.75 96 THR A CA 1
ATOM 733 C C . THR A 1 96 ? 5.84 -13.469 0.846 1 96.75 96 THR A C 1
ATOM 735 O O . THR A 1 96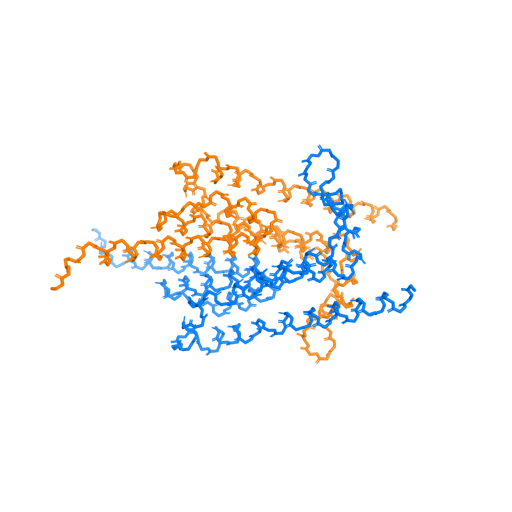 ? 5.27 -12.617 1.536 1 96.75 96 THR A O 1
ATOM 738 N N . SER A 1 97 ? 6.98 -13.219 0.22 1 96.62 97 SER A N 1
ATOM 739 C CA . SER A 1 97 ? 7.566 -11.883 0.283 1 96.62 97 SER A CA 1
ATOM 740 C C . SER A 1 97 ? 6.633 -10.844 -0.334 1 96.62 97 SER A C 1
ATOM 742 O O . SER A 1 97 ? 6.484 -9.742 0.198 1 96.62 97 SER A O 1
ATOM 744 N N . ALA A 1 98 ? 6.004 -11.156 -1.418 1 96.19 98 ALA A N 1
ATOM 745 C CA . ALA A 1 98 ? 5.047 -10.258 -2.057 1 96.19 98 ALA A CA 1
ATOM 746 C C . ALA A 1 98 ? 3.84 -10.008 -1.154 1 96.19 98 ALA A C 1
ATOM 748 O O . ALA A 1 98 ? 3.309 -8.898 -1.109 1 96.19 98 ALA A O 1
ATOM 749 N N . TRP A 1 99 ? 3.412 -11.062 -0.509 1 97.25 99 TRP A N 1
ATOM 750 C CA . TRP A 1 99 ? 2.289 -10.945 0.416 1 97.25 99 TRP A CA 1
ATOM 751 C C . TRP A 1 99 ? 2.641 -10.031 1.588 1 97.25 99 TRP A C 1
ATOM 753 O O . TRP A 1 99 ? 1.841 -9.18 1.982 1 97.25 99 TRP A O 1
ATOM 763 N N . ILE A 1 100 ? 3.773 -10.156 2.117 1 98 100 ILE A N 1
ATOM 764 C CA . ILE A 1 100 ? 4.223 -9.305 3.217 1 98 100 ILE A CA 1
ATOM 765 C C . ILE A 1 100 ? 4.352 -7.863 2.734 1 98 100 ILE A C 1
ATOM 767 O O . ILE A 1 100 ? 4.027 -6.926 3.467 1 98 100 ILE A O 1
ATOM 771 N N . HIS A 1 101 ? 4.867 -7.723 1.513 1 98.31 101 HIS A N 1
ATOM 772 C CA . HIS A 1 101 ? 4.863 -6.402 0.893 1 98.31 101 HIS A CA 1
ATOM 773 C C . HIS A 1 101 ? 3.467 -5.785 0.911 1 98.31 101 HIS A C 1
ATOM 775 O O . HIS A 1 101 ? 3.295 -4.641 1.334 1 98.31 101 HIS A O 1
ATOM 781 N N . LEU A 1 102 ? 2.482 -6.516 0.511 1 98.06 102 LEU A N 1
ATOM 782 C CA . LEU A 1 102 ? 1.099 -6.066 0.419 1 98.06 102 LEU A CA 1
ATOM 783 C C . LEU A 1 102 ? 0.558 -5.688 1.794 1 98.06 102 LEU A C 1
ATOM 785 O O . LEU A 1 102 ? -0.032 -4.617 1.962 1 98.06 102 LEU A O 1
ATOM 789 N N . VAL A 1 103 ? 0.774 -6.586 2.725 1 97.75 103 VAL A N 1
ATOM 790 C CA . VAL A 1 103 ? 0.218 -6.371 4.055 1 97.75 103 VAL A CA 1
ATOM 791 C C . VAL A 1 103 ? 0.88 -5.156 4.703 1 97.75 103 VAL A C 1
ATOM 793 O O . VAL A 1 103 ? 0.217 -4.367 5.383 1 97.75 103 VAL A O 1
ATOM 796 N N . ALA A 1 104 ? 2.174 -4.984 4.492 1 98.31 104 ALA A N 1
ATOM 797 C CA . ALA A 1 104 ? 2.924 -3.869 5.066 1 98.31 104 ALA A CA 1
ATOM 798 C C . ALA A 1 104 ? 2.422 -2.535 4.523 1 98.31 104 ALA A C 1
ATOM 800 O O . ALA A 1 104 ? 2.133 -1.614 5.293 1 98.31 104 ALA A O 1
ATOM 801 N N . VAL A 1 105 ? 2.268 -2.465 3.264 1 98.62 105 VAL A N 1
ATOM 802 C CA . VAL A 1 105 ? 1.893 -1.198 2.645 1 98.62 105 VAL A CA 1
ATOM 803 C C . VAL A 1 105 ? 0.41 -0.924 2.889 1 98.62 105 VAL A C 1
ATOM 805 O O . VAL A 1 105 ? 0.005 0.227 3.064 1 98.62 105 VAL A O 1
ATOM 808 N N . ASP A 1 106 ? -0.393 -1.978 2.947 1 98.62 106 ASP A N 1
ATOM 809 C CA . ASP A 1 106 ? -1.804 -1.812 3.281 1 98.62 106 ASP A CA 1
ATOM 810 C C . ASP A 1 106 ? -1.973 -1.203 4.672 1 98.62 106 ASP A C 1
ATOM 812 O O . ASP A 1 106 ? -2.797 -0.307 4.867 1 98.62 106 ASP A O 1
ATOM 816 N N . LEU A 1 107 ? -1.235 -1.714 5.586 1 98.25 107 LEU A N 1
ATOM 817 C CA . LEU A 1 107 ? -1.328 -1.172 6.934 1 98.25 107 LEU A CA 1
ATOM 818 C C . LEU A 1 107 ? -0.884 0.286 6.969 1 98.25 107 LEU A C 1
ATOM 820 O O . LEU A 1 107 ? -1.507 1.114 7.637 1 98.25 107 LEU A O 1
ATOM 824 N N . PHE A 1 108 ? 0.175 0.589 6.316 1 98.19 108 PHE A N 1
ATOM 825 C CA . PHE A 1 108 ? 0.627 1.97 6.199 1 98.19 108 PHE A CA 1
ATOM 826 C C . PHE A 1 108 ? -0.484 2.861 5.656 1 98.19 108 PHE A C 1
ATOM 828 O O . PHE A 1 108 ? -0.753 3.93 6.207 1 98.19 108 PHE A O 1
ATOM 835 N N . ALA A 1 109 ? -1.129 2.391 4.602 1 97.81 109 ALA A N 1
ATOM 836 C CA . ALA A 1 109 ? -2.211 3.154 3.982 1 97.81 109 ALA A CA 1
ATOM 837 C C . ALA A 1 109 ? -3.391 3.307 4.938 1 97.81 109 ALA A C 1
ATOM 839 O O . ALA A 1 109 ? -3.963 4.391 5.062 1 97.81 109 ALA A O 1
ATOM 840 N N . ALA A 1 110 ? -3.75 2.23 5.59 1 98.19 110 ALA A N 1
ATOM 841 C CA . ALA A 1 110 ? -4.863 2.268 6.535 1 98.19 110 ALA A CA 1
ATOM 842 C C . ALA A 1 110 ? -4.594 3.26 7.66 1 98.19 110 ALA A C 1
ATOM 844 O O . ALA A 1 110 ? -5.496 3.98 8.094 1 98.19 110 ALA A O 1
ATOM 845 N N . ARG A 1 111 ? -3.406 3.307 8.117 1 97.31 111 ARG A N 1
ATOM 846 C CA . ARG A 1 111 ? -3.047 4.246 9.172 1 97.31 111 ARG A CA 1
ATOM 847 C C . ARG A 1 111 ? -3.143 5.688 8.68 1 97.31 111 ARG A C 1
ATOM 849 O O . ARG A 1 111 ? -3.547 6.578 9.43 1 97.31 111 ARG A O 1
ATOM 856 N N . LYS A 1 112 ? -2.734 5.91 7.469 1 96.25 112 LYS A N 1
ATOM 857 C CA . LYS A 1 112 ? -2.85 7.25 6.898 1 96.25 112 LYS A CA 1
ATOM 858 C C . LYS A 1 112 ? -4.312 7.66 6.75 1 96.25 112 LYS A C 1
ATOM 860 O O . LYS A 1 112 ? -4.668 8.812 7.016 1 96.25 112 LYS A O 1
ATOM 865 N N . VAL A 1 113 ? -5.152 6.691 6.312 1 96.81 113 VAL A N 1
ATOM 866 C CA . VAL A 1 113 ? -6.586 6.945 6.203 1 96.81 113 VAL A CA 1
ATOM 867 C C . VAL A 1 113 ? -7.16 7.258 7.582 1 96.81 113 VAL A C 1
ATOM 869 O O . VAL A 1 113 ? -7.91 8.227 7.746 1 96.81 113 VAL A O 1
ATOM 872 N N . TYR A 1 114 ? -6.758 6.465 8.523 1 97.12 114 TYR A N 1
ATOM 873 C CA . TYR A 1 114 ? -7.195 6.652 9.906 1 97.12 114 TYR A CA 1
ATOM 874 C C . TYR A 1 114 ? -6.793 8.031 10.422 1 97.12 114 TYR A C 1
ATOM 876 O O . TYR A 1 114 ? -7.621 8.758 10.969 1 97.12 114 TYR A O 1
ATOM 884 N N . SER A 1 115 ? -5.559 8.422 10.219 1 95.19 115 SER A N 1
ATOM 885 C CA . SER A 1 115 ? -5.047 9.711 10.688 1 95.19 115 SER A CA 1
ATOM 886 C C . SER A 1 115 ? -5.762 10.867 10 1 95.19 115 SER A C 1
ATOM 888 O O . SER A 1 115 ? -6.07 11.875 10.633 1 95.19 115 SER A O 1
ATOM 890 N N . ASP A 1 116 ? -6.004 10.711 8.766 1 94.5 116 ASP A N 1
ATOM 891 C CA . ASP A 1 116 ? -6.723 11.742 8.023 1 94.5 116 ASP A CA 1
ATOM 892 C C . ASP A 1 116 ? -8.133 11.93 8.57 1 94.5 116 ASP A C 1
ATOM 894 O O . ASP A 1 116 ? -8.617 13.055 8.688 1 94.5 116 ASP A O 1
ATOM 898 N N . GLY A 1 117 ? -8.734 10.812 8.844 1 94 117 GLY A N 1
ATOM 899 C CA . GLY A 1 117 ? -10.07 10.898 9.422 1 94 117 GLY A CA 1
ATOM 900 C C . GLY A 1 117 ? -10.086 11.578 10.781 1 94 117 GLY A C 1
ATOM 901 O O . GLY A 1 117 ? -10.984 12.367 11.07 1 94 117 GLY A O 1
ATOM 902 N N . LEU A 1 118 ? -9.117 11.281 11.555 1 91.88 118 LEU A N 1
ATOM 903 C CA . LEU A 1 118 ? -9 11.914 12.867 1 91.88 118 LEU A CA 1
ATOM 904 C C . LEU A 1 118 ? -8.789 13.414 12.727 1 91.88 118 LEU A C 1
ATOM 906 O O . LEU A 1 118 ? -9.406 14.203 13.438 1 91.88 118 LEU A O 1
ATOM 910 N N . GLU A 1 119 ? -7.977 13.766 11.805 1 91.5 119 GLU A N 1
ATOM 911 C CA . GLU A 1 119 ? -7.617 15.172 11.602 1 91.5 119 GLU A CA 1
ATOM 912 C C . GLU A 1 119 ? -8.789 15.961 11.031 1 91.5 119 GLU A C 1
ATOM 914 O O . GLU A 1 119 ? -8.953 17.141 11.328 1 91.5 119 GLU A O 1
ATOM 919 N N . ASN A 1 120 ? -9.609 15.344 10.234 1 92.5 120 ASN A N 1
ATOM 920 C CA . ASN A 1 120 ? -10.656 16.062 9.516 1 92.5 120 ASN A CA 1
ATOM 921 C C . ASN A 1 120 ? -12.039 15.773 10.094 1 92.5 120 ASN A C 1
ATOM 923 O O . ASN A 1 120 ? -13.047 16.281 9.602 1 92.5 120 ASN A O 1
ATOM 927 N N . GLY A 1 121 ? -12.094 14.898 11.078 1 91.19 121 GLY A N 1
ATOM 928 C CA . GLY A 1 121 ? -13.359 14.562 11.711 1 91.19 121 GLY A CA 1
ATOM 929 C C . GLY A 1 121 ? -14.25 13.695 10.836 1 91.19 121 GLY A C 1
ATOM 930 O O . GLY A 1 121 ? -15.469 13.891 10.797 1 91.19 121 GLY A O 1
ATOM 931 N N . VAL A 1 122 ? -13.703 12.883 10.023 1 92.56 122 VAL A N 1
ATOM 932 C CA . VAL A 1 122 ? -14.422 11.977 9.125 1 92.56 122 VAL A CA 1
ATOM 933 C C . VAL A 1 122 ? -14.383 10.555 9.68 1 92.56 122 VAL A C 1
ATOM 935 O O . VAL A 1 122 ? -13.352 10.117 10.203 1 92.56 122 VAL A O 1
ATOM 938 N N . GLU A 1 123 ? -15.57 9.898 9.711 1 92.38 123 GLU A N 1
ATOM 939 C CA . GLU A 1 123 ? -15.633 8.508 10.133 1 92.38 123 GLU A CA 1
ATOM 940 C C . GLU A 1 123 ? -14.758 7.621 9.25 1 92.38 123 GLU A C 1
ATOM 942 O O . GLU A 1 123 ? -14.805 7.719 8.023 1 92.38 123 GLU A O 1
ATOM 947 N N . THR A 1 124 ? -13.945 6.766 9.867 1 93.94 124 THR A N 1
ATOM 948 C CA . THR A 1 124 ? -12.977 6.02 9.078 1 93.94 124 THR A CA 1
ATOM 949 C C . THR A 1 124 ? -13.164 4.516 9.266 1 93.94 124 THR A C 1
ATOM 951 O O . THR A 1 124 ? -12.531 3.715 8.578 1 93.94 124 THR A O 1
ATOM 954 N N . ARG A 1 125 ? -14.039 4.027 10.133 1 95.88 125 ARG A N 1
ATOM 955 C CA . ARG A 1 125 ? -14.156 2.607 10.453 1 95.88 125 ARG A CA 1
ATOM 956 C C . ARG A 1 125 ? -14.461 1.792 9.195 1 95.88 125 ARG A C 1
ATOM 958 O O . ARG A 1 125 ? -13.844 0.748 8.969 1 95.88 125 ARG A O 1
ATOM 965 N N . HIS A 1 126 ? -15.406 2.207 8.438 1 96.62 126 HIS A N 1
ATOM 966 C CA . HIS A 1 126 ? -15.758 1.461 7.234 1 96.62 126 HIS A CA 1
ATOM 967 C C . HIS A 1 126 ? -14.609 1.467 6.23 1 96.62 126 HIS A C 1
ATOM 969 O O . HIS A 1 126 ? -14.367 0.464 5.559 1 96.62 126 HIS A O 1
ATOM 975 N N . SER A 1 127 ? -13.875 2.625 6.121 1 97.88 127 SER A N 1
ATOM 976 C CA . SER A 1 127 ? -12.742 2.719 5.207 1 97.88 127 SER A CA 1
ATOM 977 C C . SER A 1 127 ? -11.594 1.821 5.656 1 97.88 127 SER A C 1
ATOM 979 O O . SER A 1 127 ? -10.977 1.138 4.836 1 97.88 127 SER A O 1
ATOM 981 N N . VAL A 1 128 ? -11.359 1.794 6.965 1 98.06 128 VAL A N 1
ATOM 982 C CA . VAL A 1 128 ? -10.289 0.976 7.52 1 98.06 128 VAL A CA 1
ATOM 983 C C . VAL A 1 128 ? -10.609 -0.504 7.32 1 98.06 128 VAL A C 1
ATOM 985 O O . VAL A 1 1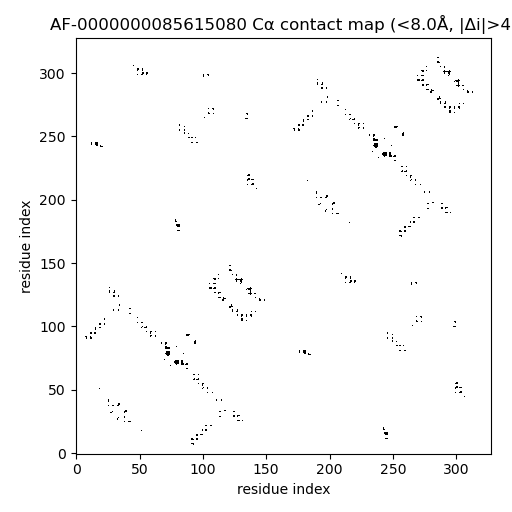28 ? -9.742 -1.29 6.941 1 98.06 128 VAL A O 1
ATOM 988 N N . ALA A 1 129 ? -11.859 -0.881 7.562 1 97.75 129 ALA A N 1
ATOM 989 C CA . ALA A 1 129 ? -12.281 -2.26 7.332 1 97.75 129 ALA A CA 1
ATOM 990 C C . ALA A 1 129 ? -12.078 -2.66 5.871 1 97.75 129 ALA A C 1
ATOM 992 O O . ALA A 1 129 ? -11.609 -3.768 5.586 1 97.75 129 ALA A O 1
ATOM 993 N N . LEU A 1 130 ? -12.375 -1.75 5.055 1 97.75 130 LEU A N 1
ATOM 994 C CA . LEU A 1 130 ? -12.234 -2.025 3.629 1 97.75 130 LEU A CA 1
ATOM 995 C C . LEU A 1 130 ? -10.766 -2.051 3.219 1 97.75 130 LEU A C 1
ATOM 997 O O . LEU A 1 130 ? -10.383 -2.785 2.305 1 97.75 130 LEU A O 1
ATOM 1001 N N . CYS A 1 131 ? -9.922 -1.23 3.906 1 98 131 CYS A N 1
ATOM 1002 C CA . CYS A 1 131 ? -8.484 -1.301 3.645 1 98 131 CYS A CA 1
ATOM 1003 C C . CYS A 1 131 ? -7.934 -2.672 4.016 1 98 131 CYS A C 1
ATOM 1005 O O . CYS A 1 131 ? -7.023 -3.176 3.354 1 98 131 CYS A O 1
ATOM 1007 N N . LEU A 1 132 ? -8.516 -3.248 5.059 1 96.5 132 LEU A N 1
ATOM 1008 C CA . LEU A 1 132 ? -8.094 -4.582 5.477 1 96.5 132 LEU A CA 1
ATOM 1009 C C . LEU A 1 132 ? -8.453 -5.621 4.418 1 96.5 132 LEU A C 1
ATOM 1011 O O . LEU A 1 132 ? -7.672 -6.531 4.145 1 96.5 132 LEU A O 1
ATOM 1015 N N . LEU A 1 133 ? -9.57 -5.449 3.75 1 94.25 133 LEU A N 1
ATOM 1016 C CA . LEU A 1 133 ? -10.07 -6.449 2.814 1 94.25 133 LEU A CA 1
ATOM 1017 C C . LEU A 1 133 ? -9.586 -6.156 1.397 1 94.25 133 LEU A C 1
ATOM 1019 O O . LEU A 1 133 ? -9.211 -7.074 0.663 1 94.25 133 LEU A O 1
ATOM 1023 N N . ALA A 1 134 ? -9.703 -4.898 1.07 1 96.56 134 ALA A N 1
ATOM 1024 C CA . ALA A 1 134 ? -9.367 -4.367 -0.25 1 96.56 134 ALA A CA 1
ATOM 1025 C C . ALA A 1 134 ? -8.922 -2.912 -0.161 1 96.56 134 ALA A C 1
ATOM 1027 O O . ALA A 1 134 ? -9.727 -1.997 -0.347 1 96.56 134 ALA A O 1
ATOM 1028 N N . CYS A 1 135 ? -7.703 -2.74 -0.063 1 98.44 135 CYS A N 1
ATOM 1029 C CA . CYS A 1 135 ? -7.152 -1.464 0.382 1 98.44 135 CYS A CA 1
ATOM 1030 C C . CYS A 1 135 ? -7.445 -0.362 -0.628 1 98.44 135 CYS A C 1
ATOM 1032 O O . CYS A 1 135 ? -7.832 0.746 -0.25 1 98.44 135 CYS A O 1
ATOM 1034 N N . PRO A 1 136 ? -7.281 -0.608 -1.912 1 98.38 136 PRO A N 1
ATOM 1035 C CA . PRO A 1 136 ? -7.629 0.465 -2.846 1 98.38 136 PRO A CA 1
ATOM 1036 C C . PRO A 1 136 ? -9.086 0.911 -2.715 1 98.38 136 PRO A C 1
ATOM 1038 O O . PRO A 1 136 ? -9.383 2.098 -2.869 1 98.38 136 PRO A O 1
ATOM 1041 N N . ILE A 1 137 ? -9.945 -0.004 -2.438 1 97.75 137 ILE A N 1
ATOM 1042 C CA . ILE A 1 137 ? -11.352 0.326 -2.236 1 97.75 137 ILE A CA 1
ATOM 1043 C C . ILE A 1 137 ? -11.516 1.104 -0.934 1 97.75 137 ILE A C 1
ATOM 1045 O O . ILE A 1 137 ? -12.344 2.018 -0.852 1 97.75 137 ILE A O 1
ATOM 1049 N N . GLY A 1 138 ? -10.805 0.692 0.061 1 98.38 138 GLY A N 1
ATOM 1050 C CA . GLY A 1 138 ? -10.836 1.434 1.312 1 98.38 138 GLY A CA 1
ATOM 1051 C C . GLY A 1 138 ? -10.414 2.883 1.156 1 98.38 138 GLY A C 1
ATOM 1052 O O . GLY A 1 138 ? -11.062 3.783 1.693 1 98.38 138 GLY A O 1
ATOM 1053 N N . ILE A 1 139 ? -9.359 3.088 0.421 1 97.75 139 ILE A N 1
ATOM 1054 C CA . ILE A 1 139 ? -8.883 4.441 0.156 1 97.75 139 ILE A CA 1
ATOM 1055 C C . ILE A 1 139 ? -9.945 5.223 -0.612 1 97.75 139 ILE A C 1
ATOM 1057 O O . ILE A 1 139 ? -10.25 6.363 -0.267 1 97.75 139 ILE A O 1
ATOM 1061 N N . LEU A 1 140 ? -10.5 4.562 -1.578 1 96.94 140 LEU A N 1
ATOM 1062 C CA . LEU A 1 140 ? -11.523 5.199 -2.404 1 96.94 140 LEU A CA 1
ATOM 1063 C C . LEU A 1 140 ? -12.734 5.594 -1.563 1 96.94 140 LEU A C 1
ATOM 1065 O O . LEU A 1 140 ? -13.25 6.707 -1.691 1 96.94 140 LEU A O 1
ATOM 1069 N N . THR A 1 141 ? -13.18 4.746 -0.741 1 97.12 141 THR A N 1
ATOM 1070 C CA . THR A 1 141 ? -14.336 5.016 0.104 1 97.12 141 THR A CA 1
ATOM 1071 C C . THR A 1 141 ? -14.055 6.168 1.062 1 97.12 141 THR A C 1
ATOM 1073 O O . THR A 1 141 ? -14.93 6.988 1.335 1 97.12 141 THR A O 1
ATOM 1076 N N . HIS A 1 142 ? -12.914 6.215 1.562 1 97.19 142 HIS A N 1
ATOM 1077 C CA . HIS A 1 142 ? -12.531 7.312 2.443 1 97.19 142 HIS A CA 1
ATOM 1078 C C . HIS A 1 142 ? -12.586 8.648 1.711 1 97.19 142 HIS A C 1
ATOM 1080 O O . HIS A 1 142 ? -13.117 9.633 2.24 1 97.19 142 HIS A O 1
ATOM 1086 N N . LEU A 1 143 ? -12.07 8.648 0.505 1 94.75 143 LEU A N 1
ATOM 1087 C CA . LEU A 1 143 ? -12.062 9.867 -0.296 1 94.75 143 LEU A CA 1
ATOM 1088 C C . LEU A 1 143 ? -13.484 10.32 -0.607 1 94.75 143 LEU A C 1
ATOM 1090 O O . LEU A 1 143 ? -13.781 11.516 -0.55 1 94.75 143 LEU A O 1
ATOM 1094 N N . VAL A 1 144 ? -14.297 9.367 -0.933 1 94.44 144 VAL A N 1
ATOM 1095 C CA . VAL A 1 144 ? -15.688 9.672 -1.239 1 94.44 144 VAL A CA 1
ATOM 1096 C C . VAL A 1 144 ? -16.391 10.211 0.007 1 94.44 144 VAL A C 1
ATOM 1098 O O . VAL A 1 144 ? -17.125 11.203 -0.064 1 94.44 144 VAL A O 1
ATOM 1101 N N . THR A 1 145 ? -16.172 9.547 1.127 1 95.31 145 THR A N 1
ATOM 1102 C CA . THR A 1 145 ? -16.766 10 2.383 1 95.31 145 THR A CA 1
ATOM 1103 C C . THR A 1 145 ? -16.312 11.422 2.713 1 95.31 145 THR A C 1
ATOM 1105 O O . THR A 1 145 ? -17.125 12.266 3.096 1 95.31 145 THR A O 1
ATOM 1108 N N . LYS A 1 146 ? -15.078 11.656 2.539 1 94.06 146 LYS A N 1
ATOM 1109 C CA . LYS A 1 146 ? -14.531 12.984 2.801 1 94.06 146 LYS A CA 1
ATOM 1110 C C . LYS A 1 146 ? -15.156 14.023 1.878 1 94.06 146 LYS A C 1
ATOM 1112 O O . LYS A 1 146 ? -15.5 15.117 2.318 1 94.06 146 LYS A O 1
ATOM 1117 N N . ALA A 1 147 ? -15.305 13.719 0.637 1 91.62 147 ALA A N 1
ATOM 1118 C CA . ALA A 1 147 ? -15.883 14.633 -0.347 1 91.62 147 ALA A CA 1
ATOM 1119 C C . ALA A 1 147 ? -17.344 14.93 -0.029 1 91.62 147 ALA A C 1
ATOM 1121 O O . ALA A 1 147 ? -17.797 16.062 -0.176 1 91.62 147 ALA A O 1
ATOM 1122 N N . LEU A 1 148 ? -18.047 13.898 0.358 1 93 148 LEU A N 1
ATOM 1123 C CA . LEU A 1 148 ? -19.469 14.055 0.681 1 93 148 LEU A CA 1
ATOM 1124 C C . LEU A 1 148 ? -19.641 14.938 1.912 1 93 148 LEU A C 1
ATOM 1126 O O . LEU A 1 148 ? -20.547 15.781 1.946 1 93 148 LEU A O 1
ATOM 1130 N N . ILE A 1 149 ? -18.844 14.734 2.869 1 92.56 149 ILE A N 1
ATOM 1131 C CA . ILE A 1 149 ? -18.906 15.531 4.086 1 92.56 149 ILE A CA 1
ATOM 1132 C C . ILE A 1 149 ? -18.578 16.984 3.77 1 92.56 149 ILE A C 1
ATOM 1134 O O . ILE A 1 149 ? -19.25 17.906 4.254 1 92.56 149 ILE A O 1
ATOM 1138 N N . ALA A 1 150 ? -17.562 17.172 2.932 1 90.62 150 ALA A N 1
ATOM 1139 C CA . ALA A 1 150 ? -17.188 18.516 2.527 1 90.62 150 ALA A CA 1
ATOM 1140 C C . ALA A 1 150 ? -18.312 19.188 1.735 1 90.62 150 ALA A C 1
ATOM 1142 O O . ALA A 1 150 ? -18.578 20.375 1.91 1 90.62 150 ALA A O 1
ATOM 1143 N N . ALA A 1 151 ? -18.953 18.469 0.928 1 92.19 151 ALA A N 1
ATOM 1144 C CA . ALA A 1 151 ? -20.047 18.984 0.121 1 92.19 151 ALA A CA 1
ATOM 1145 C C . ALA A 1 151 ? -21.25 19.359 0.993 1 92.19 151 ALA A C 1
ATOM 1147 O O . ALA A 1 151 ? -21.906 20.375 0.772 1 92.19 151 ALA A O 1
ATOM 1148 N N . MET A 1 152 ? -21.516 18.531 1.901 1 92.56 152 MET A N 1
ATOM 1149 C CA . MET A 1 152 ? -22.625 18.766 2.809 1 92.56 152 MET A CA 1
ATOM 1150 C C . MET A 1 152 ? -22.375 19.984 3.697 1 92.56 152 MET A C 1
ATOM 1152 O O . MET A 1 152 ? -23.281 20.766 3.971 1 92.56 152 MET A O 1
ATOM 1156 N N . ALA A 1 153 ? -21.125 20.125 4.113 1 89.94 153 ALA A N 1
ATOM 1157 C CA . ALA A 1 153 ? -20.75 21.281 4.922 1 89.94 153 ALA A CA 1
ATOM 1158 C C . ALA A 1 153 ? -20.859 22.562 4.121 1 89.94 153 ALA A C 1
ATOM 1160 O O . ALA A 1 153 ? -21.297 23.594 4.645 1 89.94 153 ALA A O 1
ATOM 1161 N N . ARG A 1 154 ? -20.531 22.5 2.898 1 90.75 154 ARG A N 1
ATOM 1162 C CA . ARG A 1 154 ? -20.625 23.656 2.016 1 90.75 154 ARG A CA 1
ATOM 1163 C C . ARG A 1 154 ? -22.078 24.031 1.743 1 90.75 154 ARG A C 1
ATOM 1165 O O . ARG A 1 154 ? -22.422 25.203 1.695 1 90.75 154 ARG A O 1
ATOM 1172 N N . ALA A 1 155 ? -22.859 23.094 1.62 1 91.56 155 ALA A N 1
ATOM 1173 C CA . ALA A 1 155 ? -24.281 23.312 1.36 1 91.56 155 ALA A CA 1
ATOM 1174 C C . ALA A 1 155 ? -24.969 23.938 2.568 1 91.56 155 ALA A C 1
ATOM 1176 O O . ALA A 1 155 ? -25.812 24.828 2.416 1 91.56 155 ALA A O 1
ATOM 1177 N N . LYS A 1 156 ? -24.594 23.609 3.639 1 90.38 156 LYS A N 1
ATOM 1178 C CA . LYS A 1 156 ? -25.188 24.125 4.863 1 90.38 156 LYS A CA 1
ATOM 1179 C C . LYS A 1 156 ? -24.781 25.594 5.086 1 90.38 156 LYS A C 1
ATOM 1181 O O . LYS A 1 156 ? -25.594 26.391 5.543 1 90.38 156 LYS A O 1
ATOM 1186 N N . THR A 1 157 ? -23.641 25.969 4.738 1 88.69 157 THR A N 1
ATOM 1187 C CA . THR A 1 157 ? -23.156 27.328 4.891 1 88.69 157 THR A CA 1
ATOM 1188 C C . THR A 1 157 ? -23.844 28.266 3.887 1 88.69 157 THR A C 1
ATOM 1190 O O . THR A 1 157 ? -24.172 29.406 4.211 1 88.69 157 THR A O 1
ATOM 1193 N N . THR A 1 158 ? -24.109 27.75 2.748 1 87.94 158 THR A N 1
ATOM 1194 C CA . THR A 1 158 ? -24.781 28.547 1.726 1 87.94 158 THR A CA 1
ATOM 1195 C C . THR A 1 158 ? -26.25 28.781 2.105 1 87.94 158 THR A C 1
ATOM 1197 O O . THR A 1 158 ? -26.797 29.828 1.798 1 87.94 158 THR A O 1
ATOM 1200 N N . GLU A 1 159 ? -26.859 27.812 2.609 1 80.31 159 GLU A N 1
ATOM 1201 C CA . GLU A 1 159 ? -28.25 27.938 3.035 1 80.31 159 GLU A CA 1
ATOM 1202 C C . GLU A 1 159 ? -28.391 28.938 4.191 1 80.31 159 GLU A C 1
ATOM 1204 O O . GLU A 1 159 ? -29.375 29.656 4.281 1 80.31 159 GLU A O 1
ATOM 1209 N N . LYS A 1 160 ? -27.453 29.141 5.105 1 77.81 160 LYS A N 1
ATOM 1210 C CA . LYS A 1 160 ? -27.516 30.031 6.258 1 77.81 160 LYS A CA 1
ATOM 1211 C C . LYS A 1 160 ? -27.25 31.484 5.852 1 77.81 160 LYS A C 1
ATOM 1213 O O . LYS A 1 160 ? -27.484 32.406 6.641 1 77.81 160 LYS A O 1
ATOM 1218 N N . LEU A 1 161 ? -26.656 31.781 4.82 1 72.62 161 LEU A N 1
ATOM 1219 C CA . LEU A 1 161 ? -26.469 33.156 4.359 1 72.62 161 LEU A CA 1
ATOM 1220 C C . LEU A 1 161 ? -27.781 33.75 3.857 1 72.62 161 LEU A C 1
ATOM 1222 O O . LEU A 1 161 ? -28.453 33.156 3 1 72.62 161 LEU A O 1
ATOM 1226 N N . PRO A 1 162 ? -28.359 34.656 4.68 1 64.69 162 PRO A N 1
ATOM 1227 C CA . PRO A 1 162 ? -29.609 35.344 4.285 1 64.69 162 PRO A CA 1
ATOM 1228 C C . PRO A 1 162 ? -29.625 35.719 2.812 1 64.69 162 PRO A C 1
ATOM 1230 O O . PRO A 1 162 ? -28.562 36.031 2.24 1 64.69 162 PRO A O 1
ATOM 1233 N N . PRO A 1 163 ? -30.797 35.312 2.164 1 62.59 163 PRO A N 1
ATOM 1234 C CA . PRO A 1 163 ? -30.891 35.875 0.818 1 62.59 163 PRO A CA 1
ATOM 1235 C C . PRO A 1 163 ? -30.609 37.375 0.787 1 62.59 163 PRO A C 1
ATOM 1237 O O . PRO A 1 163 ? -30.891 38.062 1.756 1 62.59 163 PRO A O 1
ATOM 1240 N N . ASN A 1 164 ? -29.578 37.719 0.024 1 51.88 164 ASN A N 1
ATOM 1241 C CA . ASN A 1 164 ? -29.516 39.156 -0.155 1 51.88 164 ASN A CA 1
ATOM 1242 C C . ASN A 1 164 ? -30.906 39.781 -0.375 1 51.88 164 ASN A C 1
ATOM 1244 O O . ASN A 1 164 ? -31.703 39.219 -1.141 1 51.88 164 ASN A O 1
ATOM 1248 N N . MET B 1 1 ? -13.297 -23.188 -25.203 1 52.28 1 MET B N 1
ATOM 1249 C CA . MET B 1 1 ? -12.664 -23.094 -23.891 1 52.28 1 MET B CA 1
ATOM 1250 C C . MET B 1 1 ? -11.281 -22.469 -24 1 52.28 1 MET B C 1
ATOM 1252 O O . MET B 1 1 ? -10.953 -21.531 -23.266 1 52.28 1 MET B O 1
ATOM 1256 N N . CYS B 1 2 ? -10.477 -22.891 -25.062 1 59.06 2 CYS B N 1
ATOM 1257 C CA . CYS B 1 2 ? -9.133 -22.375 -25.312 1 59.06 2 CYS B CA 1
ATOM 1258 C C . CYS B 1 2 ? -9.18 -20.922 -25.766 1 59.06 2 CYS B C 1
ATOM 1260 O O . CYS B 1 2 ? -8.367 -20.109 -25.328 1 59.06 2 CYS B O 1
ATOM 1262 N N . TYR B 1 3 ? -10.219 -20.641 -26.562 1 54.81 3 TYR B N 1
ATOM 1263 C CA . TYR B 1 3 ? -10.32 -19.281 -27.094 1 54.81 3 TYR B CA 1
ATOM 1264 C C . TYR B 1 3 ? -10.68 -18.297 -25.984 1 54.81 3 TYR B C 1
ATOM 1266 O O . TYR B 1 3 ? -10.094 -17.219 -25.891 1 54.81 3 TYR B O 1
ATOM 1274 N N . ILE B 1 4 ? -11.625 -18.625 -25.141 1 56 4 ILE B N 1
ATOM 1275 C CA . ILE B 1 4 ? -12.062 -17.781 -24.031 1 56 4 ILE B CA 1
ATOM 1276 C C . ILE B 1 4 ? -10.906 -17.578 -23.047 1 56 4 ILE B C 1
ATOM 1278 O O . ILE B 1 4 ? -10.664 -16.453 -22.594 1 56 4 ILE B O 1
ATOM 1282 N N . ASN B 1 5 ? -10.156 -18.625 -22.797 1 65.38 5 ASN B N 1
ATOM 1283 C CA . ASN B 1 5 ? -9 -18.516 -21.922 1 65.38 5 ASN B CA 1
ATOM 1284 C C . ASN B 1 5 ? -7.938 -17.578 -22.5 1 65.38 5 ASN B C 1
ATOM 1286 O O . ASN B 1 5 ? -7.336 -16.797 -21.781 1 65.38 5 ASN B O 1
ATOM 1290 N N . ASN B 1 6 ? -7.812 -17.641 -23.781 1 72.62 6 ASN B N 1
ATOM 1291 C CA . ASN B 1 6 ? -6.824 -16.797 -24.453 1 72.62 6 ASN B CA 1
ATOM 1292 C C . ASN B 1 6 ? -7.234 -15.336 -24.422 1 72.62 6 ASN B C 1
ATOM 1294 O O . ASN B 1 6 ? -6.395 -14.453 -24.219 1 72.62 6 ASN B O 1
ATOM 1298 N N . GLU B 1 7 ? -8.516 -15.125 -24.609 1 73.5 7 GLU B N 1
ATOM 1299 C CA . GLU B 1 7 ? -9.008 -13.75 -24.578 1 73.5 7 GLU B CA 1
ATOM 1300 C C . GLU B 1 7 ? -8.883 -13.148 -23.188 1 73.5 7 GLU B C 1
ATOM 1302 O O . GLU B 1 7 ? -8.508 -11.977 -23.031 1 73.5 7 GLU B O 1
ATOM 1307 N N . VAL B 1 8 ? -9.156 -13.953 -22.234 1 76.12 8 VAL B N 1
ATOM 1308 C CA . VAL B 1 8 ? -9.062 -13.5 -20.844 1 76.12 8 VAL B CA 1
ATOM 1309 C C . VAL B 1 8 ? -7.605 -13.203 -20.5 1 76.12 8 VAL B C 1
ATOM 1311 O O . VAL B 1 8 ? -7.305 -12.188 -19.875 1 76.12 8 VAL B O 1
ATOM 1314 N N . SER B 1 9 ? -6.773 -14.078 -20.969 1 80.81 9 SER B N 1
ATOM 1315 C CA . SER B 1 9 ? -5.348 -13.906 -20.703 1 80.81 9 SER B CA 1
ATOM 1316 C C . SER B 1 9 ? -4.816 -12.641 -21.375 1 80.81 9 SER B C 1
ATOM 1318 O O . SER B 1 9 ? -4.039 -11.898 -20.781 1 80.81 9 SER B O 1
ATOM 1320 N N . ALA B 1 10 ? -5.223 -12.484 -22.609 1 82.81 10 ALA B N 1
ATOM 1321 C CA . ALA B 1 10 ? -4.777 -11.305 -23.344 1 82.81 10 ALA B CA 1
ATOM 1322 C C . ALA B 1 10 ? -5.285 -10.023 -22.688 1 82.81 10 ALA B C 1
ATOM 1324 O O . ALA B 1 10 ? -4.562 -9.031 -22.594 1 82.81 10 ALA B O 1
ATOM 1325 N N . SER B 1 11 ? -6.414 -10.086 -22.25 1 90.38 11 SER B N 1
ATOM 1326 C CA . SER B 1 11 ? -6.992 -8.945 -21.562 1 90.38 11 SER B CA 1
ATOM 1327 C C . SER B 1 11 ? -6.277 -8.68 -20.234 1 90.38 11 SER B C 1
ATOM 1329 O O . SER B 1 11 ? -5.953 -7.539 -19.922 1 90.38 11 SER B O 1
ATOM 1331 N N . ALA B 1 12 ? -5.977 -9.758 -19.547 1 93.75 12 ALA B N 1
ATOM 1332 C CA . ALA B 1 12 ? -5.27 -9.625 -18.281 1 93.75 12 ALA B CA 1
ATOM 1333 C C . ALA B 1 12 ? -3.881 -9.023 -18.484 1 93.75 12 ALA B C 1
ATOM 1335 O O . ALA B 1 12 ? -3.465 -8.141 -17.734 1 93.75 12 ALA B O 1
ATOM 1336 N N . SER B 1 13 ? -3.17 -9.484 -19.484 1 93.81 13 SER B N 1
ATOM 1337 C CA . SER B 1 13 ? -1.824 -9 -19.781 1 93.81 13 SER B CA 1
ATOM 1338 C C . SER B 1 13 ? -1.84 -7.516 -20.156 1 93.81 13 SER B C 1
ATOM 1340 O O . SER B 1 13 ? -0.96 -6.758 -19.734 1 93.81 13 SER B O 1
ATOM 1342 N N . THR B 1 14 ? -2.781 -7.133 -20.906 1 94.62 14 THR B N 1
ATOM 1343 C CA . THR B 1 14 ? -2.891 -5.738 -21.328 1 94.62 14 THR B CA 1
ATOM 1344 C C . THR B 1 14 ? -3.168 -4.84 -20.125 1 94.62 14 THR B C 1
ATOM 1346 O O . THR B 1 14 ? -2.512 -3.809 -19.953 1 94.62 14 THR B O 1
ATOM 1349 N N . VAL B 1 15 ? -4.16 -5.242 -19.328 1 95.44 15 VAL B N 1
ATOM 1350 C CA . VAL B 1 15 ? -4.516 -4.445 -18.156 1 95.44 15 VAL B CA 1
ATOM 1351 C C . VAL B 1 15 ? -3.336 -4.391 -17.188 1 95.44 15 VAL B C 1
ATOM 1353 O O . VAL B 1 15 ? -3.061 -3.346 -16.594 1 95.44 15 VAL B O 1
ATOM 1356 N N . PHE B 1 16 ? -2.643 -5.48 -17.078 1 96.31 16 PHE B N 1
ATOM 1357 C CA . PHE B 1 16 ? -1.442 -5.539 -16.25 1 96.31 16 PHE B CA 1
ATOM 1358 C C . PHE B 1 16 ? -0.415 -4.516 -16.719 1 96.31 16 PHE B C 1
ATOM 1360 O O . PHE B 1 16 ? 0.081 -3.721 -15.906 1 96.31 16 PHE B O 1
ATOM 1367 N N . SER B 1 17 ? -0.148 -4.504 -17.953 1 94.25 17 SER B N 1
ATOM 1368 C CA . SER B 1 17 ? 0.869 -3.627 -18.531 1 94.25 17 SER B CA 1
ATOM 1369 C C . SER B 1 17 ? 0.434 -2.166 -18.469 1 94.25 17 SER B C 1
ATOM 1371 O O . SER B 1 17 ? 1.227 -1.291 -18.109 1 94.25 17 SER B O 1
ATOM 1373 N N . VAL B 1 18 ? -0.745 -1.896 -18.766 1 94.75 18 VAL B N 1
ATOM 1374 C CA . VAL B 1 18 ? -1.261 -0.531 -18.766 1 94.75 18 VAL B CA 1
ATOM 1375 C C . VAL B 1 18 ? -1.293 0.003 -17.328 1 94.75 18 VAL B C 1
ATOM 1377 O O . VAL B 1 18 ? -0.897 1.144 -17.078 1 94.75 18 VAL B O 1
ATOM 1380 N N . GLY B 1 19 ? -1.784 -0.836 -16.391 1 95.62 19 GLY B N 1
ATOM 1381 C CA . GLY B 1 19 ? -1.803 -0.436 -14.984 1 95.62 19 GLY B CA 1
ATOM 1382 C C . GLY B 1 19 ? -0.42 -0.146 -14.43 1 95.62 19 GLY B C 1
ATOM 1383 O O . GLY B 1 19 ? -0.236 0.814 -13.68 1 95.62 19 GLY B O 1
ATOM 1384 N N . THR B 1 20 ? 0.562 -0.907 -14.852 1 95.62 20 THR B N 1
ATOM 1385 C CA . THR B 1 20 ? 1.936 -0.749 -14.391 1 95.62 20 THR B CA 1
ATOM 1386 C C . THR B 1 20 ? 2.562 0.512 -14.977 1 95.62 20 THR B C 1
ATOM 1388 O O . THR B 1 20 ? 3.164 1.308 -14.25 1 95.62 20 THR B O 1
ATOM 1391 N N . THR B 1 21 ? 2.387 0.691 -16.25 1 94.56 21 THR B N 1
ATOM 1392 C CA . THR B 1 21 ? 3.027 1.81 -16.922 1 94.56 21 THR B CA 1
ATOM 1393 C C . THR B 1 21 ? 2.342 3.125 -16.578 1 94.56 21 THR B C 1
ATOM 1395 O O . THR B 1 21 ? 2.98 4.18 -16.547 1 94.56 21 THR B O 1
ATOM 1398 N N . ALA B 1 22 ? 1.057 3.082 -16.234 1 95.5 22 ALA B N 1
ATOM 1399 C CA . ALA B 1 22 ? 0.261 4.277 -15.977 1 95.5 22 ALA B CA 1
ATOM 1400 C C . ALA B 1 22 ? 0.761 5.008 -14.734 1 95.5 22 ALA B C 1
ATOM 1402 O O . ALA B 1 22 ? 0.577 6.223 -14.602 1 95.5 22 ALA B O 1
ATOM 1403 N N . VAL B 1 23 ? 1.383 4.324 -13.812 1 96.12 23 VAL B N 1
ATOM 1404 C CA . VAL B 1 23 ? 1.771 4.973 -12.562 1 96.12 23 VAL B CA 1
ATOM 1405 C C . VAL B 1 23 ? 3.174 5.559 -12.703 1 96.12 23 VAL B C 1
ATOM 1407 O O . VAL B 1 23 ? 3.6 6.367 -11.867 1 96.12 23 VAL B O 1
ATOM 1410 N N . LEU B 1 24 ? 3.91 5.215 -13.75 1 96.06 24 LEU B N 1
ATOM 1411 C CA . LEU B 1 24 ? 5.312 5.586 -13.898 1 96.06 24 LEU B CA 1
ATOM 1412 C C . LEU B 1 24 ? 5.465 7.098 -14.039 1 96.06 24 LEU B C 1
ATOM 1414 O O . LEU B 1 24 ? 6.383 7.691 -13.469 1 96.06 24 LEU B O 1
ATOM 1418 N N . PRO B 1 25 ? 4.598 7.797 -14.766 1 95.62 25 PRO B N 1
ATOM 1419 C CA . PRO B 1 25 ? 4.742 9.25 -14.875 1 95.62 25 PRO B CA 1
ATOM 1420 C C . PRO B 1 25 ? 4.699 9.953 -13.516 1 95.62 25 PRO B C 1
ATOM 1422 O O . PRO B 1 25 ? 5.398 10.945 -13.312 1 95.62 25 PRO B O 1
ATOM 1425 N N . PHE B 1 26 ? 3.963 9.484 -12.594 1 96.56 26 PHE B N 1
ATOM 1426 C CA . PHE B 1 26 ? 3.883 10.086 -11.266 1 96.56 26 PHE B CA 1
ATOM 1427 C C . PHE B 1 26 ? 5.199 9.922 -10.516 1 96.56 26 PHE B C 1
ATOM 1429 O O . PHE B 1 26 ? 5.664 10.859 -9.859 1 96.56 26 PHE B O 1
ATOM 1436 N N . TYR B 1 27 ? 5.77 8.75 -10.648 1 96.94 27 TYR B N 1
ATOM 1437 C CA . TYR B 1 27 ? 7.066 8.523 -10.016 1 96.94 27 TYR B CA 1
ATOM 1438 C C . TYR B 1 27 ? 8.141 9.398 -10.656 1 96.94 27 TYR B C 1
ATOM 1440 O O . TYR B 1 27 ? 8.992 9.961 -9.961 1 96.94 27 TYR B O 1
ATOM 1448 N N . VAL B 1 28 ? 8.102 9.508 -11.977 1 96.81 28 VAL B N 1
ATOM 1449 C CA . VAL B 1 28 ? 9.094 10.305 -12.703 1 96.81 28 VAL B CA 1
ATOM 1450 C C . VAL B 1 28 ? 9 11.766 -12.258 1 96.81 28 VAL B C 1
ATOM 1452 O O . VAL B 1 28 ? 10.023 12.406 -12.016 1 96.81 28 VAL B O 1
ATOM 1455 N N . LEU B 1 29 ? 7.836 12.281 -12.141 1 96.19 29 LEU B N 1
ATOM 1456 C CA . LEU B 1 29 ? 7.641 13.656 -11.68 1 96.19 29 LEU B CA 1
ATOM 1457 C C . LEU B 1 29 ? 8.211 13.844 -10.281 1 96.19 29 LEU B C 1
ATOM 1459 O O . LEU B 1 29 ? 8.93 14.82 -10.031 1 96.19 29 LEU B O 1
ATOM 1463 N N . MET B 1 30 ? 7.965 12.914 -9.398 1 96.75 30 MET B N 1
ATOM 1464 C CA . MET B 1 30 ? 8.438 13.031 -8.023 1 96.75 30 MET B CA 1
ATOM 1465 C C . MET B 1 30 ? 9.953 12.922 -7.953 1 96.75 30 MET B C 1
ATOM 1467 O O . MET B 1 30 ? 10.586 13.523 -7.086 1 96.75 30 MET B O 1
ATOM 1471 N N . LEU B 1 31 ? 10.508 12.172 -8.898 1 96.44 31 LEU B N 1
ATOM 1472 C CA . LEU B 1 31 ? 11.953 11.938 -8.891 1 96.44 31 LEU B CA 1
ATOM 1473 C C . LEU B 1 31 ? 12.695 13.094 -9.547 1 96.44 31 LEU B C 1
ATOM 1475 O O . LEU B 1 31 ? 13.727 13.539 -9.039 1 96.44 31 LEU B O 1
ATOM 1479 N N . LEU B 1 32 ? 12.148 13.664 -10.609 1 95.44 32 LEU B N 1
ATOM 1480 C CA . LEU B 1 32 ? 12.883 14.641 -11.414 1 95.44 32 LEU B CA 1
ATOM 1481 C C . LEU B 1 32 ? 12.547 16.062 -10.977 1 95.44 32 LEU B C 1
ATOM 1483 O O . LEU B 1 32 ? 13.383 16.953 -11.07 1 95.44 32 LEU B O 1
ATOM 1487 N N . ALA B 1 33 ? 11.336 16.266 -10.594 1 92.88 33 ALA B N 1
ATOM 1488 C CA . ALA B 1 33 ? 10.898 17.609 -10.258 1 92.88 33 ALA B CA 1
ATOM 1489 C C . ALA B 1 33 ? 10.047 17.625 -8.984 1 92.88 33 ALA B C 1
ATOM 1491 O O . ALA B 1 33 ? 8.883 18.016 -9.016 1 92.88 33 ALA B O 1
ATOM 1492 N N . PRO B 1 34 ? 10.688 17.297 -7.871 1 89.19 34 PRO B N 1
ATOM 1493 C CA . PRO B 1 34 ? 9.922 17.156 -6.633 1 89.19 34 PRO B CA 1
ATOM 1494 C C . PRO B 1 34 ? 9.328 18.484 -6.145 1 89.19 34 PRO B C 1
ATOM 1496 O O . PRO B 1 34 ? 8.328 18.484 -5.43 1 89.19 34 PRO B O 1
ATOM 1499 N N . LYS B 1 35 ? 9.875 19.594 -6.574 1 91 35 LYS B N 1
ATOM 1500 C CA . LYS B 1 35 ? 9.406 20.859 -6.035 1 91 35 LYS B CA 1
ATOM 1501 C C . LYS B 1 35 ? 8.602 21.641 -7.074 1 91 35 LYS B C 1
ATOM 1503 O O . LYS B 1 35 ? 8.164 22.766 -6.816 1 91 35 LYS B O 1
ATOM 1508 N N . SER B 1 36 ? 8.406 21.031 -8.156 1 92.12 36 SER B N 1
ATOM 1509 C CA . SER B 1 36 ? 7.652 21.719 -9.211 1 92.12 36 SER B CA 1
ATOM 1510 C C . SER B 1 36 ? 6.176 21.828 -8.844 1 92.12 36 SER B C 1
ATOM 1512 O O . SER B 1 36 ? 5.641 20.969 -8.133 1 92.12 36 SER B O 1
ATOM 1514 N N . GLN B 1 37 ? 5.527 22.844 -9.367 1 93.62 37 GLN B N 1
ATOM 1515 C CA . GLN B 1 37 ? 4.109 23.062 -9.125 1 93.62 37 GLN B CA 1
ATOM 1516 C C . GLN B 1 37 ? 3.266 21.938 -9.719 1 93.62 37 GLN B C 1
ATOM 1518 O O . GLN B 1 37 ? 2.275 21.516 -9.117 1 93.62 37 GLN B O 1
ATOM 1523 N N . LEU B 1 38 ? 3.684 21.531 -10.797 1 91.5 38 LEU B N 1
ATOM 1524 C CA . LEU B 1 38 ? 2.971 20.438 -11.453 1 91.5 38 LEU B CA 1
ATOM 1525 C C . LEU B 1 38 ? 2.977 19.188 -10.586 1 91.5 38 LEU B C 1
ATOM 1527 O O . LEU B 1 38 ? 1.94 18.531 -10.414 1 91.5 38 LEU B O 1
ATOM 1531 N N . THR B 1 39 ? 4.109 18.812 -10.062 1 92 39 THR B N 1
ATOM 1532 C CA . THR B 1 39 ? 4.234 17.641 -9.211 1 92 39 THR B CA 1
ATOM 1533 C C . THR B 1 39 ? 3.375 17.797 -7.957 1 92 39 THR B C 1
ATOM 1535 O O . THR B 1 39 ? 2.639 16.875 -7.59 1 92 39 THR B O 1
ATOM 1538 N N . ARG B 1 40 ? 3.35 18.922 -7.395 1 91.44 40 ARG B N 1
ATOM 1539 C CA . ARG B 1 40 ? 2.568 19.172 -6.188 1 91.44 40 ARG B CA 1
ATOM 1540 C C . ARG B 1 40 ? 1.075 19.031 -6.461 1 91.44 40 ARG B C 1
ATOM 1542 O O . ARG B 1 40 ? 0.352 18.406 -5.68 1 91.44 40 ARG B O 1
ATOM 1549 N N . LYS B 1 41 ? 0.683 19.609 -7.527 1 90.62 41 LYS B N 1
ATOM 1550 C CA . LYS B 1 41 ? -0.727 19.531 -7.898 1 90.62 41 LYS B CA 1
ATOM 1551 C C . LYS B 1 41 ? -1.14 18.094 -8.18 1 90.62 41 LYS B C 1
ATOM 1553 O O . LYS B 1 41 ? -2.191 17.641 -7.719 1 90.62 41 LYS B O 1
ATOM 1558 N N . CYS B 1 42 ? -0.323 17.391 -8.875 1 89 42 CYS B N 1
ATOM 1559 C CA . CYS B 1 42 ? -0.602 16 -9.234 1 89 42 CYS B CA 1
ATOM 1560 C C . CYS B 1 42 ? -0.633 15.109 -7.996 1 89 42 CYS B C 1
ATOM 1562 O O . CYS B 1 42 ? -1.49 14.234 -7.879 1 89 42 CYS B O 1
ATOM 1564 N N . MET B 1 43 ? 0.286 15.344 -7.125 1 88 43 MET B N 1
ATOM 1565 C CA . MET B 1 43 ? 0.408 14.5 -5.938 1 88 43 MET B CA 1
ATOM 1566 C C . MET B 1 43 ? -0.665 14.852 -4.91 1 88 43 MET B C 1
ATOM 1568 O O . MET B 1 43 ? -0.981 14.039 -4.039 1 88 43 MET B O 1
ATOM 1572 N N . GLY B 1 44 ? -1.225 16.031 -5.047 1 88.75 44 GLY B N 1
ATOM 1573 C CA . GLY B 1 44 ? -2.312 16.438 -4.176 1 88.75 44 GLY B CA 1
ATOM 1574 C C . GLY B 1 44 ? -3.678 16.016 -4.684 1 88.75 44 GLY B C 1
ATOM 1575 O O . GLY B 1 44 ? -4.664 16.078 -3.947 1 88.75 44 GLY B O 1
ATOM 1576 N N . SER B 1 45 ? -3.666 15.516 -5.887 1 88.69 45 SER B N 1
ATOM 1577 C CA . SER B 1 45 ? -4.926 15.133 -6.52 1 88.69 45 SER B CA 1
ATOM 1578 C C . SER B 1 45 ? -5.355 13.734 -6.086 1 88.69 45 SER B C 1
ATOM 1580 O O . SER B 1 45 ? -4.516 12.875 -5.824 1 88.69 45 SER B O 1
ATOM 1582 N N . MET B 1 46 ? -6.66 13.516 -5.965 1 90.31 46 MET B N 1
ATOM 1583 C CA . MET B 1 46 ? -7.227 12.219 -5.617 1 90.31 46 MET B CA 1
ATOM 1584 C C . MET B 1 46 ? -7.43 11.359 -6.867 1 90.31 46 MET B C 1
ATOM 1586 O O . MET B 1 46 ? -7.812 10.195 -6.77 1 90.31 46 MET B O 1
ATOM 1590 N N . ILE B 1 47 ? -7.078 11.844 -7.949 1 90.94 47 ILE B N 1
ATOM 1591 C CA . ILE B 1 47 ? -7.426 11.242 -9.234 1 90.94 47 ILE B CA 1
ATOM 1592 C C . ILE B 1 47 ? -6.734 9.883 -9.367 1 90.94 47 ILE B C 1
ATOM 1594 O O . ILE B 1 47 ? -7.379 8.883 -9.688 1 90.94 47 ILE B O 1
ATOM 1598 N N . PRO B 1 48 ? -5.434 9.82 -9.117 1 93.81 48 PRO B N 1
ATOM 1599 C CA . PRO B 1 48 ? -4.785 8.523 -9.297 1 93.81 48 PRO B CA 1
ATOM 1600 C C . PRO B 1 48 ? -5.355 7.445 -8.383 1 93.81 48 PRO B C 1
ATOM 1602 O O . PRO B 1 48 ? -5.578 6.312 -8.812 1 93.81 48 PRO B O 1
ATOM 1605 N N . ASP B 1 49 ? -5.641 7.758 -7.152 1 95.75 49 ASP B N 1
ATOM 1606 C CA . ASP B 1 49 ? -6.199 6.793 -6.215 1 95.75 49 ASP B CA 1
ATOM 1607 C C . ASP B 1 49 ? -7.594 6.348 -6.648 1 95.75 49 ASP B C 1
ATOM 1609 O O . ASP B 1 49 ? -7.938 5.168 -6.531 1 95.75 49 ASP B O 1
ATOM 1613 N N . THR B 1 50 ? -8.367 7.285 -7.184 1 95.69 50 THR B N 1
ATOM 1614 C CA . THR B 1 50 ? -9.727 6.988 -7.625 1 95.69 50 THR B CA 1
ATOM 1615 C C . THR B 1 50 ? -9.711 6.105 -8.867 1 95.69 50 THR B C 1
ATOM 1617 O O . THR B 1 50 ? -10.391 5.078 -8.914 1 95.69 50 THR B O 1
ATOM 1620 N N . ALA B 1 51 ? -8.922 6.496 -9.828 1 96.88 51 ALA B N 1
ATOM 1621 C CA . ALA B 1 51 ? -8.852 5.762 -11.086 1 96.88 51 ALA B CA 1
ATOM 1622 C C . ALA B 1 51 ? -8.367 4.332 -10.867 1 96.88 51 ALA B C 1
ATOM 1624 O O . ALA B 1 51 ? -8.969 3.381 -11.375 1 96.88 51 ALA B O 1
ATOM 1625 N N . LEU B 1 52 ? -7.336 4.184 -10.109 1 97.62 52 LEU B N 1
ATOM 1626 C CA . LEU B 1 52 ? -6.758 2.867 -9.859 1 97.62 52 LEU B CA 1
ATOM 1627 C C . LEU B 1 52 ? -7.664 2.037 -8.961 1 97.62 52 LEU B C 1
ATOM 1629 O O . LEU B 1 52 ? -7.766 0.819 -9.125 1 97.62 52 LEU B O 1
ATOM 1633 N N . GLY B 1 53 ? -8.305 2.711 -7.965 1 97.75 53 GLY B N 1
ATOM 1634 C CA . GLY B 1 53 ? -9.273 2.014 -7.141 1 97.75 53 GLY B CA 1
ATOM 1635 C C . GLY B 1 53 ? -10.438 1.455 -7.938 1 97.75 53 GLY B C 1
ATOM 1636 O O . GLY B 1 53 ? -10.852 0.312 -7.727 1 97.75 53 GLY B O 1
ATOM 1637 N N . LEU B 1 54 ? -10.961 2.238 -8.867 1 97.69 54 LEU B N 1
ATOM 1638 C CA . LEU B 1 54 ? -12.07 1.803 -9.711 1 97.69 54 LEU B CA 1
ATOM 1639 C C . LEU B 1 54 ? -11.641 0.655 -10.617 1 97.69 54 LEU B C 1
ATOM 1641 O O . LEU B 1 54 ? -12.383 -0.314 -10.797 1 97.69 54 LEU B O 1
ATOM 1645 N N . LEU B 1 55 ? -10.445 0.83 -11.188 1 97.25 55 LEU B N 1
ATOM 1646 C CA . LEU B 1 55 ? -9.922 -0.239 -12.039 1 97.25 55 LEU B CA 1
ATOM 1647 C C . LEU B 1 55 ? -9.773 -1.534 -11.242 1 97.25 55 LEU B C 1
ATOM 1649 O O . LEU B 1 55 ? -10.164 -2.604 -11.719 1 97.25 55 LEU B O 1
ATOM 1653 N N . TYR B 1 56 ? -9.211 -1.465 -10.07 1 98.12 56 TYR B N 1
ATOM 1654 C CA . TYR B 1 56 ? -9.055 -2.625 -9.203 1 98.12 56 TYR B CA 1
ATOM 1655 C C . TYR B 1 56 ? -10.406 -3.256 -8.891 1 98.12 56 TYR B C 1
ATOM 1657 O O . TYR B 1 56 ? -10.57 -4.473 -9.008 1 98.12 56 TYR B O 1
ATOM 1665 N N . GLY B 1 57 ? -11.352 -2.381 -8.461 1 97.12 57 GLY B N 1
ATOM 1666 C CA . GLY B 1 57 ? -12.68 -2.898 -8.18 1 97.12 57 GLY B CA 1
ATOM 1667 C C . GLY B 1 57 ? -13.305 -3.615 -9.359 1 97.12 57 GLY B C 1
ATOM 1668 O O . GLY B 1 57 ? -13.93 -4.664 -9.195 1 97.12 57 GLY B O 1
ATOM 1669 N N . TYR B 1 58 ? -13.125 -3.061 -10.484 1 96.44 58 TYR B N 1
ATOM 1670 C CA . TYR B 1 58 ? -13.648 -3.662 -11.703 1 96.44 58 TYR B CA 1
ATOM 1671 C C . TYR B 1 58 ? -13.016 -5.027 -11.953 1 96.44 58 TYR B C 1
ATOM 1673 O O . TYR B 1 58 ? -13.711 -5.98 -12.305 1 96.44 58 TYR B O 1
ATOM 1681 N N . LEU B 1 59 ? -11.711 -5.148 -11.82 1 95.75 59 LEU B N 1
ATOM 1682 C CA . LEU B 1 59 ? -11.016 -6.406 -12.039 1 95.75 59 LEU B CA 1
ATOM 1683 C C . LEU B 1 59 ? -11.445 -7.457 -11.023 1 95.75 59 LEU B C 1
ATOM 1685 O O . LEU B 1 59 ? -11.609 -8.633 -11.367 1 95.75 59 LEU B O 1
ATOM 1689 N N . VAL B 1 60 ? -11.625 -7.023 -9.781 1 95.06 60 VAL B N 1
ATOM 1690 C CA . VAL B 1 60 ? -12.094 -7.941 -8.75 1 95.06 60 VAL B CA 1
ATOM 1691 C C . VAL B 1 60 ? -13.484 -8.461 -9.109 1 95.06 60 VAL B C 1
ATOM 1693 O O . VAL B 1 60 ? -13.773 -9.648 -8.953 1 95.06 60 VAL B O 1
ATOM 1696 N N . TYR B 1 61 ? -14.266 -7.527 -9.594 1 93.44 61 TYR B N 1
ATOM 1697 C CA . TYR B 1 61 ? -15.609 -7.918 -10.016 1 93.44 61 TYR B CA 1
ATOM 1698 C C . TYR B 1 61 ? -15.547 -8.938 -11.141 1 93.44 61 TYR B C 1
ATOM 1700 O O . TYR B 1 61 ? -16.266 -9.938 -11.125 1 93.44 61 TYR B O 1
ATOM 1708 N N . LEU B 1 62 ? -14.672 -8.781 -12.102 1 90.81 62 LEU B N 1
ATOM 1709 C CA . LEU B 1 62 ? -14.555 -9.656 -13.266 1 90.81 62 LEU B CA 1
ATOM 1710 C C . LEU B 1 62 ? -14.008 -11.023 -12.867 1 90.81 62 LEU B C 1
ATOM 1712 O O . LEU B 1 62 ? -14.344 -12.031 -13.484 1 90.81 62 LEU B O 1
ATOM 1716 N N . SER B 1 63 ? -13.117 -11.016 -11.875 1 88.25 63 SER B N 1
ATOM 1717 C CA . SER B 1 63 ? -12.445 -12.258 -11.508 1 88.25 63 SER B CA 1
ATOM 1718 C C . SER B 1 63 ? -13.195 -12.992 -10.406 1 88.25 63 SER B C 1
ATOM 1720 O O . SER B 1 63 ? -12.766 -14.055 -9.953 1 88.25 63 SER B O 1
ATOM 1722 N N . TRP B 1 64 ? -14.305 -12.445 -10.023 1 86.75 64 TRP B N 1
ATOM 1723 C CA . TRP B 1 64 ? -15.031 -12.992 -8.891 1 86.75 64 TRP B CA 1
ATOM 1724 C C . TRP B 1 64 ? -15.656 -14.336 -9.242 1 86.75 64 TRP B C 1
ATOM 1726 O O . TRP B 1 64 ? -16.234 -14.5 -10.312 1 86.75 64 TRP B O 1
ATOM 1736 N N . THR B 1 65 ? -15.391 -15.305 -8.398 1 82.56 65 THR B N 1
ATOM 1737 C CA . THR B 1 65 ? -16.031 -16.625 -8.469 1 82.56 65 THR B CA 1
ATOM 1738 C C . THR B 1 65 ? -16.578 -17.016 -7.105 1 82.56 65 THR B C 1
ATOM 1740 O O . THR B 1 65 ? -16.156 -16.484 -6.074 1 82.56 65 THR B O 1
ATOM 1743 N N . PRO B 1 66 ? -17.547 -17.859 -7.09 1 77.88 66 PRO B N 1
ATOM 1744 C CA . PRO B 1 66 ? -18.125 -18.281 -5.812 1 77.88 66 PRO B CA 1
ATOM 1745 C C . PRO B 1 66 ? -17.078 -18.891 -4.879 1 77.88 66 PRO B C 1
ATOM 1747 O O . PRO B 1 66 ? -17.25 -18.875 -3.656 1 77.88 66 PRO B O 1
ATOM 1750 N N . ASP B 1 67 ? -15.977 -19.391 -5.375 1 77.94 67 ASP B N 1
ATOM 1751 C CA . ASP B 1 67 ? -14.961 -20.062 -4.566 1 77.94 67 ASP B CA 1
ATOM 1752 C C . ASP B 1 67 ? -13.883 -19.078 -4.117 1 77.94 67 ASP B C 1
ATOM 1754 O O . ASP B 1 67 ? -13 -19.422 -3.334 1 77.94 67 ASP B O 1
ATOM 1758 N N . THR B 1 68 ? -14 -17.891 -4.527 1 74.62 68 THR B N 1
ATOM 1759 C CA . THR B 1 68 ? -12.953 -16.891 -4.273 1 74.62 68 THR B CA 1
ATOM 1760 C C . THR B 1 68 ? -12.758 -16.688 -2.773 1 74.62 68 THR B C 1
ATOM 1762 O O . THR B 1 68 ? -11.633 -16.719 -2.283 1 74.62 68 THR B O 1
ATOM 1765 N N . LEU B 1 69 ? -13.891 -16.578 -2.113 1 71.44 69 LEU B N 1
ATOM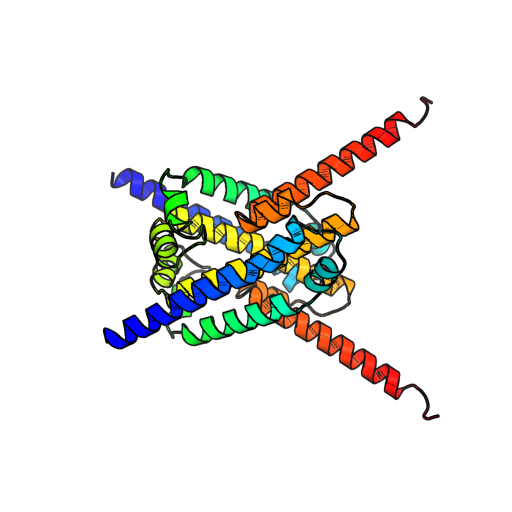 1766 C CA . LEU B 1 69 ? -13.812 -16.328 -0.678 1 71.44 69 LEU B CA 1
ATOM 1767 C C . LEU B 1 69 ? -13.234 -17.531 0.052 1 71.44 69 LEU B C 1
ATOM 1769 O O . LEU B 1 69 ? -12.453 -17.375 0.998 1 71.44 69 LEU B O 1
ATOM 1773 N N . HIS B 1 70 ? -13.617 -18.672 -0.384 1 72.25 70 HIS B N 1
ATOM 1774 C CA . HIS B 1 70 ? -13.109 -19.891 0.216 1 72.25 70 HIS B CA 1
ATOM 1775 C C . HIS B 1 70 ? -11.609 -20.047 -0.028 1 72.25 70 HIS B C 1
ATOM 1777 O O . HIS B 1 70 ? -10.883 -20.562 0.832 1 72.25 70 HIS B O 1
ATOM 1783 N N . LEU B 1 71 ? -11.172 -19.609 -1.165 1 73.25 71 LEU B N 1
ATOM 1784 C CA . LEU B 1 71 ? -9.75 -19.672 -1.498 1 73.25 71 LEU B CA 1
ATOM 1785 C C . LEU B 1 71 ? -8.961 -18.656 -0.695 1 73.25 71 LEU B C 1
ATOM 1787 O O . LEU B 1 71 ? -7.828 -18.922 -0.278 1 73.25 71 LEU B O 1
ATOM 1791 N N . MET B 1 72 ? -9.57 -17.516 -0.526 1 72 72 MET B N 1
ATOM 1792 C CA . MET B 1 72 ? -8.891 -16.422 0.169 1 72 72 MET B CA 1
ATOM 1793 C C . MET B 1 72 ? -8.82 -16.703 1.667 1 72 72 MET B C 1
ATOM 1795 O O . MET B 1 72 ? -7.789 -16.469 2.295 1 72 72 MET B O 1
ATOM 1799 N N . PHE B 1 73 ? -10 -17.078 2.221 1 72.06 73 PHE B N 1
ATOM 1800 C CA . PHE B 1 73 ? -10.094 -17.266 3.664 1 72.06 73 PHE B CA 1
ATOM 1801 C C . PHE B 1 73 ? -10.18 -18.734 4.016 1 72.06 73 PHE B C 1
ATOM 1803 O O . PHE B 1 73 ? -11.055 -19.453 3.523 1 72.06 73 PHE B O 1
ATOM 1810 N N . GLY B 1 74 ? -9.008 -19.297 4.273 1 60.44 74 GLY B N 1
ATOM 1811 C CA . GLY B 1 74 ? -9.086 -20.688 4.684 1 60.44 74 GLY B CA 1
ATOM 1812 C C . GLY B 1 74 ? -10.211 -20.969 5.664 1 60.44 74 GLY B C 1
ATOM 1813 O O . GLY B 1 74 ? -10.758 -20.031 6.266 1 60.44 74 GLY B O 1
ATOM 1814 N N . ALA B 1 75 ? -10.836 -22.078 5.602 1 56.88 75 ALA B N 1
ATOM 1815 C CA . ALA B 1 75 ? -11.992 -22.578 6.359 1 56.88 75 ALA B CA 1
ATOM 1816 C C . ALA B 1 75 ? -11.906 -22.141 7.82 1 56.88 75 ALA B C 1
ATOM 1818 O O . ALA B 1 75 ? -12.93 -21.812 8.438 1 56.88 75 ALA B O 1
ATOM 1819 N N . LYS B 1 76 ? -10.648 -22.25 8.445 1 55.44 76 LYS B N 1
ATOM 1820 C CA . LYS B 1 76 ? -10.703 -22.312 9.898 1 55.44 76 LYS B CA 1
ATOM 1821 C C . LYS B 1 76 ? -10.742 -20.922 10.523 1 55.44 76 LYS B C 1
ATOM 1823 O O . LYS B 1 76 ? -11.586 -20.641 11.375 1 55.44 76 LYS B O 1
ATOM 1828 N N . TYR B 1 77 ? -9.844 -19.969 10.078 1 62.84 77 TYR B N 1
ATOM 1829 C CA . TYR B 1 77 ? -9.688 -18.781 10.898 1 62.84 77 TYR B CA 1
ATOM 1830 C C . TYR B 1 77 ? -9.961 -17.516 10.086 1 62.84 77 TYR B C 1
ATOM 1832 O O . TYR B 1 77 ? -9.625 -16.406 10.508 1 62.84 77 TYR B O 1
ATOM 1840 N N . MET B 1 78 ? -10.656 -17.625 9.008 1 73.31 78 MET B N 1
ATOM 1841 C CA . MET B 1 78 ? -11.016 -16.453 8.211 1 73.31 78 MET B CA 1
ATOM 1842 C C . MET B 1 78 ? -9.789 -15.617 7.887 1 73.31 78 MET B C 1
ATOM 1844 O O . MET B 1 78 ? -9.836 -14.383 7.953 1 73.31 78 MET B O 1
ATOM 1848 N N . VAL B 1 79 ? -8.633 -16.234 8 1 83.25 79 VAL B N 1
ATOM 1849 C CA . VAL B 1 79 ? -7.383 -15.586 7.609 1 83.25 79 VAL B CA 1
ATOM 1850 C C . VAL B 1 79 ? -6.836 -16.234 6.344 1 83.25 79 VAL B C 1
ATOM 1852 O O . VAL B 1 79 ? -6.965 -17.453 6.156 1 83.25 79 VAL B O 1
ATOM 1855 N N . PRO B 1 80 ? -6.285 -15.391 5.523 1 89.81 80 PRO B N 1
ATOM 1856 C CA . PRO B 1 80 ? -5.707 -15.969 4.309 1 89.81 80 PRO B CA 1
ATOM 1857 C C . PRO B 1 80 ? -4.605 -16.984 4.602 1 89.81 80 PRO B C 1
ATOM 1859 O O . PRO B 1 80 ? -3.84 -16.812 5.551 1 89.81 80 PRO B O 1
ATOM 1862 N N . GLU B 1 81 ? -4.602 -18.062 3.814 1 90.5 81 GLU B N 1
ATOM 1863 C CA . GLU B 1 81 ? -3.555 -19.078 3.889 1 90.5 81 GLU B CA 1
ATOM 1864 C C . GLU B 1 81 ? -2.723 -19.109 2.609 1 90.5 81 GLU B C 1
ATOM 1866 O O . GLU B 1 81 ? -3.24 -18.844 1.521 1 90.5 81 GLU B O 1
ATOM 1871 N N . LEU B 1 82 ? -1.45 -19.516 2.82 1 92.94 82 LEU B N 1
ATOM 1872 C CA . LEU B 1 82 ? -0.522 -19.5 1.693 1 92.94 82 LEU B CA 1
ATOM 1873 C C . LEU B 1 82 ? -1.017 -20.406 0.569 1 92.94 82 LEU B C 1
ATOM 1875 O O . LEU B 1 82 ? -0.972 -20.031 -0.603 1 92.94 82 LEU B O 1
ATOM 1879 N N . GLY B 1 83 ? -1.505 -21.609 0.897 1 90.62 83 GLY B N 1
ATOM 1880 C CA . GLY B 1 83 ? -2.002 -22.531 -0.115 1 90.62 83 GLY B CA 1
ATOM 1881 C C . GLY B 1 83 ? -3.148 -21.953 -0.927 1 90.62 83 GLY B C 1
ATOM 1882 O O . GLY B 1 83 ? -3.168 -22.078 -2.154 1 90.62 83 GLY B O 1
ATOM 1883 N N . GLY B 1 84 ? -4.078 -21.359 -0.292 1 89.75 84 GLY B N 1
ATOM 1884 C CA . GLY B 1 84 ? -5.199 -20.719 -0.965 1 89.75 84 GLY B CA 1
ATOM 1885 C C . GLY B 1 84 ? -4.789 -19.578 -1.865 1 89.75 84 GLY B C 1
ATOM 1886 O O . GLY B 1 84 ? -5.285 -19.453 -2.986 1 89.75 84 GLY B O 1
ATOM 1887 N N . ILE B 1 85 ? -3.881 -18.734 -1.416 1 92.56 85 ILE B N 1
ATOM 1888 C CA . ILE B 1 85 ? -3.414 -17.578 -2.18 1 92.56 85 ILE B CA 1
ATOM 1889 C C . ILE B 1 85 ? -2.633 -18.062 -3.402 1 92.56 85 ILE B C 1
ATOM 1891 O O . ILE B 1 85 ? -2.754 -17.484 -4.484 1 92.56 85 ILE B O 1
ATOM 1895 N N . THR B 1 86 ? -1.828 -19.062 -3.209 1 92.38 86 THR B N 1
ATOM 1896 C CA . THR B 1 86 ? -1.093 -19.641 -4.328 1 92.38 86 THR B CA 1
ATOM 1897 C C . THR B 1 86 ? -2.049 -20.094 -5.426 1 92.38 86 THR B C 1
ATOM 1899 O O . THR B 1 86 ? -1.833 -19.797 -6.605 1 92.38 86 THR B O 1
ATOM 1902 N N . LYS B 1 87 ? -3.066 -20.766 -5.047 1 90.56 87 LYS B N 1
ATOM 1903 C CA . LYS B 1 87 ? -4.062 -21.25 -6.004 1 90.56 87 LYS B CA 1
ATOM 1904 C C . LYS B 1 87 ? -4.793 -20.078 -6.66 1 90.56 87 LYS B C 1
ATOM 1906 O O . LYS B 1 87 ? -5.043 -20.094 -7.867 1 90.56 87 LYS B O 1
ATOM 1911 N N . MET B 1 88 ? -5.117 -19.141 -5.879 1 89.5 88 MET B N 1
ATOM 1912 C CA . MET B 1 88 ? -5.82 -17.969 -6.391 1 89.5 88 MET B CA 1
ATOM 1913 C C . MET B 1 88 ? -4.992 -17.266 -7.457 1 89.5 88 MET B C 1
ATOM 1915 O O . MET B 1 88 ? -5.523 -16.859 -8.5 1 89.5 88 MET B O 1
ATOM 1919 N N . PHE B 1 89 ? -3.705 -17.188 -7.246 1 91.12 89 PHE B N 1
ATOM 1920 C CA . PHE B 1 89 ? -2.85 -16.406 -8.133 1 91.12 89 PHE B CA 1
ATOM 1921 C C . PHE B 1 89 ? -2.426 -17.234 -9.344 1 91.12 89 PHE B C 1
ATOM 1923 O O . PHE B 1 89 ? -1.701 -16.75 -10.211 1 91.12 89 PHE B O 1
ATOM 1930 N N . SER B 1 90 ? -2.93 -18.406 -9.383 1 89.31 90 SER B N 1
ATOM 1931 C CA . SER B 1 90 ? -2.723 -19.203 -10.594 1 89.31 90 SER B CA 1
ATOM 1932 C C . SER B 1 90 ? -3.592 -18.688 -11.734 1 89.31 90 SER B C 1
ATOM 1934 O O . SER B 1 90 ? -3.326 -18.984 -12.906 1 89.31 90 SER B O 1
ATOM 1936 N N . SER B 1 91 ? -4.633 -18 -11.391 1 90.88 91 SER B N 1
ATOM 1937 C CA . SER B 1 91 ? -5.438 -17.312 -12.398 1 90.88 91 SER B CA 1
ATOM 1938 C C . SER B 1 91 ? -4.816 -15.969 -12.781 1 90.88 91 SER B C 1
ATOM 1940 O O . SER B 1 91 ? -4.543 -15.133 -11.922 1 90.88 91 SER B O 1
ATOM 1942 N N . GLU B 1 92 ? -4.699 -15.789 -14.07 1 92.75 92 GLU B N 1
ATOM 1943 C CA . GLU B 1 92 ? -4.051 -14.57 -14.547 1 92.75 92 GLU B CA 1
ATOM 1944 C C . GLU B 1 92 ? -4.875 -13.336 -14.188 1 92.75 92 GLU B C 1
ATOM 1946 O O . GLU B 1 92 ? -4.316 -12.281 -13.867 1 92.75 92 GLU B O 1
ATOM 1951 N N . MET B 1 93 ? -6.148 -13.508 -14.297 1 93.19 93 MET B N 1
ATOM 1952 C CA . MET B 1 93 ? -7.008 -12.375 -13.984 1 93.19 93 MET B CA 1
ATOM 1953 C C . MET B 1 93 ? -6.93 -12.023 -12.5 1 93.19 93 MET B C 1
ATOM 1955 O O . MET B 1 93 ? -6.902 -10.844 -12.141 1 93.19 93 MET B O 1
ATOM 1959 N N . ARG B 1 94 ? -6.91 -12.969 -11.672 1 94.56 94 ARG B N 1
ATOM 1960 C CA . ARG B 1 94 ? -6.793 -12.742 -10.242 1 94.56 94 ARG B CA 1
ATOM 1961 C C . ARG B 1 94 ? -5.422 -12.172 -9.883 1 94.56 94 ARG B C 1
ATOM 1963 O O . ARG B 1 94 ? -5.312 -11.266 -9.055 1 94.56 94 ARG B O 1
ATOM 1970 N N . LEU B 1 95 ? -4.43 -12.648 -10.523 1 95.75 95 LEU B N 1
ATOM 1971 C CA . LEU B 1 95 ? -3.088 -12.125 -10.297 1 95.75 95 LEU B CA 1
ATOM 1972 C C . LEU B 1 95 ? -2.99 -10.672 -10.75 1 95.75 95 LEU B C 1
ATOM 1974 O O . LEU B 1 95 ? -2.383 -9.844 -10.07 1 95.75 95 LEU B O 1
ATOM 1978 N N . THR B 1 96 ? -3.57 -10.406 -11.875 1 96.75 96 THR B N 1
ATOM 1979 C CA . THR B 1 96 ? -3.555 -9.039 -12.383 1 96.75 96 THR B CA 1
ATOM 1980 C C . THR B 1 96 ? -4.262 -8.102 -11.414 1 96.75 96 THR B C 1
ATOM 1982 O O . THR B 1 96 ? -3.791 -6.988 -11.164 1 96.75 96 THR B O 1
ATOM 1985 N N . SER B 1 97 ? -5.395 -8.531 -10.875 1 96.62 97 SER B N 1
ATOM 1986 C CA . SER B 1 97 ? -6.09 -7.691 -9.898 1 96.62 97 SER B CA 1
ATOM 1987 C C . SER B 1 97 ? -5.223 -7.449 -8.664 1 96.62 97 SER B C 1
ATOM 1989 O O . SER B 1 97 ? -5.188 -6.336 -8.141 1 96.62 97 SER B O 1
ATOM 1991 N N . ALA B 1 98 ? -4.527 -8.43 -8.203 1 96.25 98 ALA B N 1
ATOM 1992 C CA . ALA B 1 98 ? -3.621 -8.289 -7.066 1 96.25 98 ALA B CA 1
ATOM 1993 C C . ALA B 1 98 ? -2.477 -7.336 -7.391 1 96.25 98 ALA B C 1
ATOM 1995 O O . ALA B 1 98 ? -2.041 -6.562 -6.535 1 96.25 98 ALA B O 1
ATOM 1996 N N . TRP B 1 99 ? -1.989 -7.461 -8.602 1 97.19 99 TRP B N 1
ATOM 1997 C CA . TRP B 1 99 ? -0.916 -6.578 -9.047 1 97.19 99 TRP B CA 1
ATOM 1998 C C . TRP B 1 99 ? -1.385 -5.129 -9.086 1 97.19 99 TRP B C 1
ATOM 2000 O O . TRP B 1 99 ? -0.672 -4.227 -8.641 1 97.19 99 TRP B O 1
ATOM 2010 N N . ILE B 1 100 ?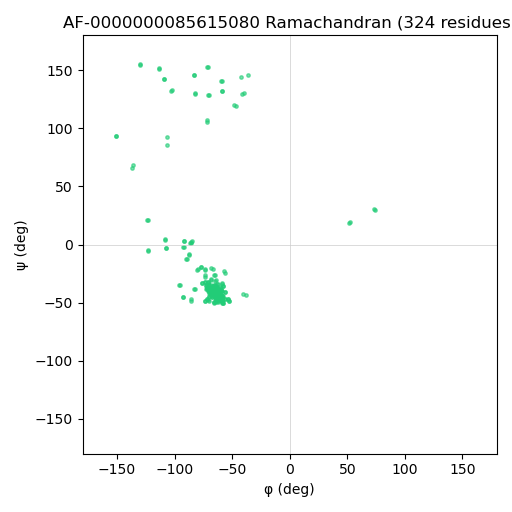 -2.52 -4.879 -9.555 1 98 100 ILE B N 1
ATOM 2011 C CA . ILE B 1 100 ? -3.076 -3.531 -9.609 1 98 100 ILE B CA 1
ATOM 2012 C C . ILE B 1 100 ? -3.303 -3.018 -8.188 1 98 100 ILE B C 1
ATOM 2014 O O . ILE B 1 100 ? -3.084 -1.837 -7.906 1 98 100 ILE B O 1
ATOM 2018 N N . HIS B 1 101 ? -3.781 -3.922 -7.324 1 98.31 101 HIS B N 1
ATOM 2019 C CA . HIS B 1 101 ? -3.861 -3.58 -5.91 1 98.31 101 HIS B CA 1
ATOM 2020 C C . HIS B 1 101 ? -2.521 -3.072 -5.391 1 98.31 101 HIS B C 1
ATOM 2022 O O . HIS B 1 101 ? -2.457 -2.014 -4.758 1 98.31 101 HIS B O 1
ATOM 2028 N N . LEU B 1 102 ? -1.471 -3.754 -5.664 1 98.06 102 LEU B N 1
ATOM 2029 C CA . LEU B 1 102 ? -0.125 -3.434 -5.203 1 98.06 102 LEU B CA 1
ATOM 2030 C C . LEU B 1 102 ? 0.333 -2.086 -5.75 1 98.06 102 LEU B C 1
ATOM 2032 O O . LEU B 1 102 ? 0.825 -1.241 -5 1 98.06 102 LEU B O 1
ATOM 2036 N N . VAL B 1 103 ? 0.158 -1.938 -7.043 1 97.75 103 VAL B N 1
ATOM 2037 C CA . VAL B 1 103 ? 0.643 -0.722 -7.688 1 97.75 103 VAL B CA 1
ATOM 2038 C C . VAL B 1 103 ? -0.139 0.484 -7.172 1 97.75 103 VAL B C 1
ATOM 2040 O O . VAL B 1 103 ? 0.431 1.557 -6.961 1 97.75 103 VAL B O 1
ATOM 2043 N N . ALA B 1 104 ? -1.436 0.323 -6.961 1 98.31 104 ALA B N 1
ATOM 2044 C CA . ALA B 1 104 ? -2.295 1.404 -6.484 1 98.31 104 ALA B CA 1
ATOM 2045 C C . ALA B 1 104 ? -1.883 1.854 -5.086 1 98.31 104 ALA B C 1
ATOM 2047 O O . ALA B 1 104 ? -1.704 3.051 -4.836 1 98.31 104 ALA B O 1
ATOM 2048 N N . VAL B 1 105 ? -1.686 0.929 -4.23 1 98.56 105 VAL B N 1
ATOM 2049 C CA . VAL B 1 105 ? -1.39 1.266 -2.842 1 98.56 105 VAL B CA 1
ATOM 2050 C C . VAL B 1 105 ?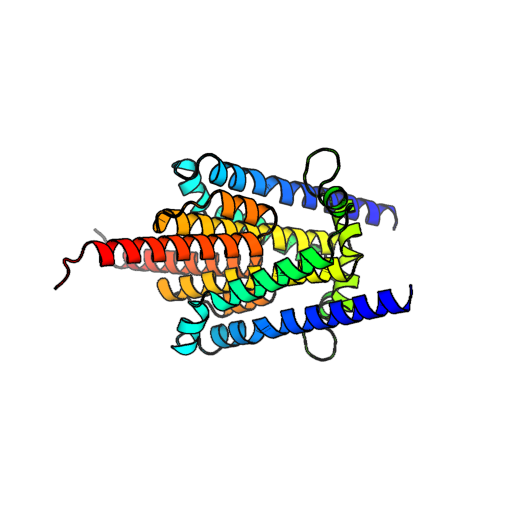 0.055 1.745 -2.721 1 98.56 105 VAL B C 1
ATOM 2052 O O . VAL B 1 105 ? 0.358 2.631 -1.919 1 98.56 105 VAL B O 1
ATOM 2055 N N . ASP B 1 106 ? 0.936 1.197 -3.545 1 98.62 106 ASP B N 1
ATOM 2056 C CA . ASP B 1 106 ? 2.316 1.672 -3.568 1 98.62 106 ASP B CA 1
ATOM 2057 C C . ASP B 1 106 ? 2.383 3.146 -3.961 1 98.62 106 ASP B C 1
ATOM 2059 O O . ASP B 1 106 ? 3.125 3.922 -3.355 1 98.62 106 ASP B O 1
ATOM 2063 N N . LEU B 1 107 ? 1.656 3.482 -4.957 1 98.25 107 LEU B N 1
ATOM 2064 C CA . LEU B 1 107 ? 1.653 4.879 -5.383 1 98.25 107 LEU B CA 1
ATOM 2065 C C . LEU B 1 107 ? 1.091 5.777 -4.289 1 98.25 107 LEU B C 1
ATOM 2067 O O . LEU B 1 107 ? 1.618 6.863 -4.039 1 98.25 107 LEU B O 1
ATOM 2071 N N . PHE B 1 108 ? 0.032 5.375 -3.686 1 98.12 108 PHE B N 1
ATOM 2072 C CA . PHE B 1 108 ? -0.525 6.109 -2.557 1 98.12 108 PHE B CA 1
ATOM 2073 C C . PHE B 1 108 ? 0.53 6.332 -1.48 1 98.12 108 PHE B C 1
ATOM 2075 O O . PHE B 1 108 ? 0.693 7.449 -0.983 1 98.12 108 PHE B O 1
ATOM 2082 N N . ALA B 1 109 ? 1.249 5.266 -1.158 1 97.81 109 ALA B N 1
ATOM 2083 C CA . ALA B 1 109 ? 2.287 5.348 -0.135 1 97.81 109 ALA B CA 1
ATOM 2084 C C . ALA B 1 109 ? 3.414 6.281 -0.571 1 97.81 109 ALA B C 1
ATOM 2086 O O . ALA B 1 109 ? 3.895 7.098 0.219 1 97.81 109 ALA B O 1
ATOM 2087 N N . ALA B 1 110 ? 3.836 6.148 -1.798 1 98.12 110 ALA B N 1
ATOM 2088 C CA . ALA B 1 110 ? 4.906 6.992 -2.318 1 98.12 110 ALA B CA 1
ATOM 2089 C C . ALA B 1 110 ? 4.516 8.469 -2.264 1 98.12 110 ALA B C 1
ATOM 2091 O O . ALA B 1 110 ? 5.34 9.32 -1.939 1 98.12 110 ALA B O 1
ATOM 2092 N N . ARG B 1 111 ? 3.311 8.758 -2.557 1 97.25 111 ARG B N 1
ATOM 2093 C CA . ARG B 1 111 ? 2.838 10.133 -2.502 1 97.25 111 ARG B CA 1
ATOM 2094 C C . ARG B 1 111 ? 2.838 10.656 -1.07 1 97.25 111 ARG B C 1
ATOM 2096 O O . ARG B 1 111 ? 3.143 11.828 -0.832 1 97.25 111 ARG B O 1
ATOM 2103 N N . LYS B 1 112 ? 2.463 9.82 -0.156 1 96.19 112 LYS B N 1
ATOM 2104 C CA . LYS B 1 112 ? 2.492 10.219 1.248 1 96.19 112 LYS B CA 1
ATOM 2105 C C . LYS B 1 112 ? 3.922 10.477 1.717 1 96.19 112 LYS B C 1
ATOM 2107 O O . LYS B 1 112 ? 4.176 11.422 2.461 1 96.19 112 LYS B O 1
ATOM 2112 N N . VAL B 1 113 ? 4.848 9.602 1.265 1 96.81 113 VAL B N 1
ATOM 2113 C CA . VAL B 1 113 ? 6.258 9.789 1.584 1 96.81 113 VAL B CA 1
ATOM 2114 C C . VAL B 1 113 ? 6.754 11.102 0.985 1 96.81 113 VAL B C 1
ATOM 2116 O O . VAL B 1 113 ? 7.418 11.891 1.664 1 96.81 113 VAL B O 1
ATOM 2119 N N . TYR B 1 114 ? 6.387 11.305 -0.229 1 97.06 114 TYR B N 1
ATOM 2120 C CA . TYR B 1 114 ? 6.754 12.531 -0.932 1 97.06 114 TYR B CA 1
ATOM 2121 C C . TYR B 1 114 ? 6.223 13.758 -0.201 1 97.06 114 TYR B C 1
ATOM 2123 O O . TYR B 1 114 ? 6.969 14.703 0.049 1 97.06 114 TYR B O 1
ATOM 2131 N N . SER B 1 115 ? 4.973 13.75 0.183 1 95.06 115 SER B N 1
ATOM 2132 C CA . SER B 1 115 ? 4.34 14.867 0.872 1 95.06 115 SER B CA 1
ATOM 2133 C C . SER B 1 115 ? 4.984 15.109 2.232 1 95.06 115 SER B C 1
ATOM 2135 O O . SER B 1 115 ? 5.176 16.266 2.635 1 95.06 115 SER B O 1
ATOM 2137 N N . ASP B 1 116 ? 5.281 14.078 2.891 1 94.44 116 ASP B N 1
ATOM 2138 C CA . ASP B 1 116 ? 5.941 14.195 4.188 1 94.44 116 ASP B CA 1
ATOM 2139 C C . ASP B 1 116 ? 7.312 14.852 4.047 1 94.44 116 ASP B C 1
ATOM 2141 O O . ASP B 1 116 ? 7.695 15.688 4.867 1 94.44 116 ASP B O 1
ATOM 2145 N N . GLY B 1 117 ? 7.992 14.414 3.029 1 93.94 117 GLY B N 1
ATOM 2146 C CA . GLY B 1 117 ? 9.281 15.031 2.781 1 93.94 117 GLY B CA 1
ATOM 2147 C C . GLY B 1 117 ? 9.195 16.516 2.461 1 93.94 117 GLY B C 1
ATOM 2148 O O . GLY B 1 117 ? 10.016 17.297 2.92 1 93.94 117 GLY B O 1
ATOM 2149 N N . LEU B 1 118 ? 8.227 16.859 1.71 1 91.75 118 LEU B N 1
ATOM 2150 C CA . LEU B 1 118 ? 8.008 18.266 1.374 1 91.75 118 LEU B CA 1
ATOM 2151 C C . LEU B 1 118 ? 7.68 19.078 2.621 1 91.75 118 LEU B C 1
ATOM 2153 O O . LEU B 1 118 ? 8.211 20.172 2.812 1 91.75 118 LEU B O 1
ATOM 2157 N N . GLU B 1 119 ? 6.883 18.5 3.438 1 91.5 119 GLU B N 1
ATOM 2158 C CA . GLU B 1 119 ? 6.426 19.203 4.641 1 91.5 119 GLU B CA 1
ATOM 2159 C C . GLU B 1 119 ? 7.555 19.344 5.66 1 91.5 119 GLU B C 1
ATOM 2161 O O . GLU B 1 119 ? 7.609 20.328 6.398 1 91.5 119 GLU B O 1
ATOM 2166 N N . ASN B 1 120 ? 8.453 18.391 5.707 1 92.5 120 ASN B N 1
ATOM 2167 C CA . ASN B 1 120 ? 9.461 18.375 6.762 1 92.5 120 ASN B CA 1
ATOM 2168 C C . ASN B 1 120 ? 10.844 18.75 6.223 1 92.5 120 ASN B C 1
ATOM 2170 O O . ASN B 1 120 ? 11.82 18.766 6.973 1 92.5 120 ASN B O 1
ATOM 2174 N N . GLY B 1 121 ? 10.93 18.969 4.922 1 91.25 121 GLY B N 1
ATOM 2175 C CA . GLY B 1 121 ? 12.195 19.359 4.316 1 91.25 121 GLY B CA 1
ATOM 2176 C C . GLY B 1 121 ? 13.18 18.219 4.219 1 91.25 121 GLY B C 1
ATOM 2177 O O . GLY B 1 121 ? 14.383 18.406 4.449 1 91.25 121 GLY B O 1
ATOM 2178 N N . VAL B 1 122 ? 12.734 17.016 4.086 1 92.62 122 VAL B N 1
ATOM 2179 C CA . VAL B 1 122 ? 13.555 15.82 3.971 1 92.62 122 VAL B CA 1
ATOM 2180 C C . VAL B 1 122 ? 13.609 15.367 2.516 1 92.62 122 VAL B C 1
ATOM 2182 O O . VAL B 1 122 ? 12.602 15.422 1.804 1 92.62 122 VAL B O 1
ATOM 2185 N N . GLU B 1 123 ? 14.844 15.062 2.033 1 92.38 123 GLU B N 1
ATOM 2186 C CA . GLU B 1 123 ? 15 14.531 0.685 1 92.38 123 GLU B CA 1
ATOM 2187 C C . GLU B 1 123 ? 14.227 13.227 0.513 1 92.38 123 GLU B C 1
ATOM 2189 O O . GLU B 1 123 ? 14.297 12.336 1.366 1 92.38 123 GLU B O 1
ATOM 2194 N N . THR B 1 124 ? 13.469 13.117 -0.572 1 94 124 THR B N 1
ATOM 2195 C CA . THR B 1 124 ? 12.586 11.969 -0.7 1 94 124 THR B CA 1
ATOM 2196 C C . THR B 1 124 ? 12.883 11.195 -1.981 1 94 124 THR B C 1
ATOM 2198 O O . THR B 1 124 ? 12.336 10.109 -2.203 1 94 124 THR B O 1
ATOM 2201 N N . ARG B 1 125 ? 13.766 11.633 -2.877 1 95.81 125 ARG B N 1
ATOM 2202 C CA . ARG B 1 125 ? 13.984 11.008 -4.176 1 95.81 125 ARG B CA 1
ATOM 2203 C C . ARG B 1 125 ? 14.398 9.547 -4.016 1 95.81 125 ARG B C 1
ATOM 2205 O O . ARG B 1 125 ? 13.875 8.664 -4.707 1 95.81 125 ARG B O 1
ATOM 2212 N N . HIS B 1 126 ? 15.336 9.281 -3.186 1 96.62 126 HIS B N 1
ATOM 2213 C CA . HIS B 1 126 ? 15.789 7.91 -3.002 1 96.62 126 HIS B CA 1
ATOM 2214 C C . HIS B 1 126 ? 14.688 7.039 -2.408 1 96.62 126 HIS B C 1
ATOM 2216 O O . HIS B 1 126 ? 14.555 5.871 -2.775 1 96.62 126 HIS B O 1
ATOM 2222 N N . SER B 1 127 ? 13.867 7.625 -1.454 1 97.88 127 SER B N 1
ATOM 2223 C CA . SER B 1 127 ? 12.766 6.879 -0.849 1 97.88 127 SER B CA 1
ATOM 2224 C C . SER B 1 127 ? 11.68 6.578 -1.87 1 97.88 127 SER B C 1
ATOM 2226 O O . SER B 1 127 ? 11.148 5.465 -1.909 1 97.88 127 SER B O 1
ATOM 2228 N N . VAL B 1 128 ? 11.398 7.559 -2.727 1 98.06 128 VAL B N 1
ATOM 2229 C CA . VAL B 1 128 ? 10.375 7.395 -3.75 1 98.06 128 VAL B CA 1
ATOM 2230 C C . VAL B 1 128 ? 10.82 6.34 -4.762 1 98.06 128 VAL B C 1
ATOM 2232 O O . VAL B 1 128 ? 10.023 5.488 -5.168 1 98.06 128 VAL B O 1
ATOM 2235 N N . ALA B 1 129 ? 12.086 6.395 -5.16 1 97.69 129 ALA B N 1
ATOM 2236 C CA . ALA B 1 129 ? 12.625 5.391 -6.074 1 97.69 129 ALA B CA 1
ATOM 2237 C C . ALA B 1 129 ? 12.508 3.988 -5.477 1 97.69 129 ALA B C 1
ATOM 2239 O O . ALA B 1 129 ? 12.141 3.039 -6.176 1 97.69 129 ALA B O 1
ATOM 2240 N N . LEU B 1 130 ? 12.758 3.945 -4.246 1 97.75 130 LEU B N 1
ATOM 2241 C CA . LEU B 1 130 ? 12.703 2.656 -3.57 1 97.75 130 LEU B CA 1
ATOM 2242 C C . LEU B 1 130 ? 11.258 2.203 -3.389 1 97.75 130 LEU B C 1
ATOM 2244 O O . LEU B 1 130 ? 10.969 1.005 -3.402 1 97.75 130 LEU B O 1
ATOM 2248 N N . CYS B 1 131 ? 10.32 3.172 -3.203 1 97.94 131 CYS B N 1
ATOM 2249 C CA . CYS B 1 131 ? 8.906 2.811 -3.145 1 97.94 131 CYS B CA 1
ATOM 2250 C C . CYS B 1 131 ? 8.445 2.199 -4.465 1 97.94 131 CYS B C 1
ATOM 2252 O O . CYS B 1 131 ? 7.609 1.297 -4.473 1 97.94 131 CYS B O 1
ATOM 2254 N N . LEU B 1 132 ? 9.039 2.705 -5.543 1 96.5 132 LEU B N 1
ATOM 2255 C CA . LEU B 1 132 ? 8.703 2.166 -6.859 1 96.5 132 LEU B CA 1
ATOM 2256 C C . LEU B 1 132 ? 9.188 0.723 -6.992 1 96.5 132 LEU B C 1
ATOM 2258 O O . LEU B 1 132 ? 8.484 -0.119 -7.559 1 96.5 132 LEU B O 1
ATOM 2262 N N . LEU B 1 133 ? 10.312 0.402 -6.406 1 94.19 133 LEU B N 1
ATOM 2263 C CA . LEU B 1 133 ? 10.93 -0.91 -6.578 1 94.19 133 LEU B CA 1
ATOM 2264 C C . LEU B 1 133 ? 10.477 -1.869 -5.48 1 94.19 133 LEU B C 1
ATOM 2266 O O . LEU B 1 133 ? 10.195 -3.039 -5.75 1 94.19 133 LEU B O 1
ATOM 2270 N N . ALA B 1 134 ? 10.508 -1.33 -4.293 1 96.56 134 ALA B N 1
ATOM 2271 C CA . ALA B 1 134 ? 10.188 -2.057 -3.068 1 96.56 134 ALA B CA 1
ATOM 2272 C C . ALA B 1 134 ? 9.625 -1.117 -2.006 1 96.56 134 ALA B C 1
ATOM 2274 O O . ALA B 1 134 ? 10.359 -0.628 -1.146 1 96.56 134 ALA B O 1
ATOM 2275 N N . CYS B 1 135 ? 8.391 -1.038 -1.983 1 98.44 135 CYS B N 1
ATOM 2276 C CA . CYS B 1 135 ? 7.727 0.058 -1.29 1 98.44 135 CYS B CA 1
ATOM 2277 C C . CYS 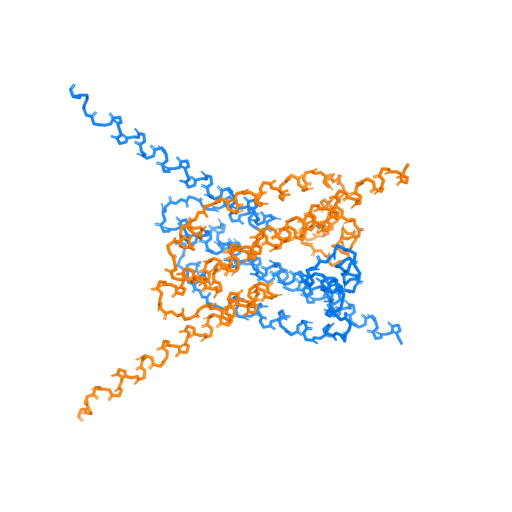B 1 135 ? 7.969 -0.017 0.212 1 98.44 135 CYS B C 1
ATOM 2279 O O . CYS B 1 135 ? 8.25 0.999 0.851 1 98.44 135 CYS B O 1
ATOM 2281 N N . PRO B 1 136 ? 7.875 -1.171 0.824 1 98.38 136 PRO B N 1
ATOM 2282 C CA . PRO B 1 136 ? 8.18 -1.201 2.258 1 98.38 136 PRO B CA 1
ATOM 2283 C C . PRO B 1 136 ? 9.586 -0.707 2.576 1 98.38 136 PRO B C 1
ATOM 2285 O O . PRO B 1 136 ? 9.797 -0.062 3.605 1 98.38 136 PRO B O 1
ATOM 2288 N N . ILE B 1 137 ? 10.5 -0.991 1.727 1 97.81 137 ILE B N 1
ATOM 2289 C CA . ILE B 1 137 ? 11.867 -0.519 1.91 1 97.81 137 ILE B CA 1
ATOM 2290 C C . ILE B 1 137 ? 11.922 0.994 1.706 1 97.81 137 ILE B C 1
ATOM 2292 O O . ILE B 1 137 ? 12.664 1.693 2.396 1 97.81 137 ILE B O 1
ATOM 2296 N N . GLY B 1 138 ? 11.195 1.459 0.735 1 98.38 138 GLY B N 1
ATOM 2297 C CA . GLY B 1 138 ? 11.117 2.896 0.53 1 98.38 138 GLY B CA 1
ATOM 2298 C C . GLY B 1 138 ? 10.586 3.645 1.739 1 98.38 138 GLY B C 1
ATOM 2299 O O . GLY B 1 138 ? 11.141 4.676 2.129 1 98.38 138 GLY B O 1
ATOM 2300 N N . ILE B 1 139 ? 9.555 3.113 2.316 1 97.81 139 ILE B N 1
ATOM 2301 C CA . ILE B 1 139 ? 8.984 3.711 3.518 1 97.81 139 ILE B CA 1
ATOM 2302 C C . ILE B 1 139 ? 10.008 3.684 4.648 1 97.81 139 ILE B C 1
ATOM 2304 O O . ILE B 1 139 ? 10.211 4.691 5.332 1 97.81 139 ILE B O 1
ATOM 2308 N N . LEU B 1 140 ? 10.648 2.568 4.762 1 97.06 140 LEU B N 1
ATOM 2309 C CA . LEU B 1 140 ? 11.648 2.404 5.812 1 97.06 140 LEU B CA 1
ATOM 2310 C C . LEU B 1 140 ? 12.789 3.402 5.641 1 97.06 140 LEU B C 1
ATOM 2312 O O . LEU B 1 140 ? 13.211 4.039 6.605 1 97.06 140 LEU B O 1
ATOM 2316 N N . THR B 1 141 ? 13.266 3.553 4.484 1 97.19 141 THR B N 1
ATOM 2317 C CA . THR B 1 141 ? 14.359 4.473 4.207 1 97.19 141 THR B CA 1
ATOM 2318 C C . THR B 1 141 ? 13.945 5.91 4.496 1 97.19 141 THR B C 1
ATOM 2320 O O . THR B 1 141 ? 14.75 6.703 5 1 97.19 141 THR B O 1
ATOM 2323 N N . HIS B 1 142 ? 12.789 6.242 4.168 1 97.25 142 HIS B N 1
ATOM 2324 C CA . HIS B 1 142 ? 12.289 7.578 4.457 1 97.25 142 HIS B CA 1
ATOM 2325 C C . HIS B 1 142 ? 12.266 7.844 5.961 1 97.25 142 HIS B C 1
ATOM 2327 O O . HIS B 1 142 ? 12.695 8.906 6.414 1 97.25 142 HIS B O 1
ATOM 2333 N N . LEU B 1 143 ? 11.805 6.848 6.691 1 94.88 143 LEU B N 1
ATOM 2334 C CA . LEU B 1 143 ? 11.734 6.98 8.141 1 94.88 143 LEU B CA 1
ATOM 2335 C C . LEU B 1 143 ? 13.125 7.141 8.742 1 94.88 143 LEU B C 1
ATOM 2337 O O . LEU B 1 143 ? 13.32 7.957 9.648 1 94.88 143 LEU B O 1
ATOM 2341 N N . VAL B 1 144 ? 14.016 6.359 8.234 1 94.5 144 VAL B N 1
ATOM 2342 C CA . VAL B 1 144 ? 15.391 6.426 8.711 1 94.5 144 VAL B CA 1
ATOM 2343 C C . VAL B 1 144 ? 15.992 7.789 8.383 1 94.5 144 VAL B C 1
ATOM 2345 O O . VAL B 1 144 ? 16.641 8.406 9.227 1 94.5 144 VAL B O 1
ATOM 2348 N N . THR B 1 145 ? 15.789 8.234 7.164 1 95.38 145 THR B N 1
ATOM 2349 C CA . THR B 1 145 ? 16.297 9.539 6.75 1 95.38 145 THR B CA 1
ATOM 2350 C C . THR B 1 145 ? 15.719 10.641 7.629 1 95.38 145 THR B C 1
ATOM 2352 O O . THR B 1 145 ? 16.438 11.531 8.078 1 95.38 145 THR B O 1
ATOM 2355 N N . LYS B 1 146 ? 14.477 10.555 7.867 1 94.12 146 LYS B N 1
ATOM 2356 C CA . LYS B 1 146 ? 13.82 11.539 8.719 1 94.12 146 LYS B CA 1
ATOM 2357 C C . LYS B 1 146 ? 14.391 11.523 10.133 1 94.12 146 LYS B C 1
ATOM 2359 O O . LYS B 1 146 ? 14.633 12.578 10.719 1 94.12 146 LYS B O 1
ATOM 2364 N N . ALA B 1 147 ? 14.617 10.367 10.68 1 91.69 147 ALA B N 1
ATOM 2365 C CA . ALA B 1 147 ? 15.156 10.219 12.023 1 91.69 147 ALA B CA 1
ATOM 2366 C C . ALA B 1 147 ? 16.578 10.773 12.117 1 91.69 147 ALA B C 1
ATOM 2368 O O . ALA B 1 147 ? 16.938 11.398 13.109 1 91.69 147 ALA B O 1
ATOM 2369 N N . LEU B 1 148 ? 17.344 10.492 11.086 1 93.12 148 LEU B N 1
ATOM 2370 C CA . LEU B 1 148 ? 18.719 10.961 11.062 1 93.12 148 LEU B CA 1
ATOM 2371 C C . LEU B 1 148 ? 18.781 12.484 10.984 1 93.12 148 LEU B C 1
ATOM 2373 O O . LEU B 1 148 ? 19.609 13.109 11.656 1 93.12 148 LEU B O 1
ATOM 2377 N N . ILE B 1 149 ? 17.953 13.039 10.203 1 92.5 149 ILE B N 1
ATOM 2378 C CA . ILE B 1 149 ? 17.922 14.492 10.07 1 92.5 149 ILE B CA 1
ATOM 2379 C C . ILE B 1 149 ? 17.484 15.125 11.383 1 92.5 149 ILE B C 1
ATOM 2381 O O . ILE B 1 149 ? 18.047 16.125 11.828 1 92.5 149 ILE B O 1
ATOM 2385 N N . ALA B 1 150 ? 16.5 14.508 12.008 1 90.69 150 ALA B N 1
ATOM 2386 C CA . ALA B 1 150 ? 16.031 15 13.305 1 90.69 150 ALA B CA 1
ATOM 2387 C C . ALA B 1 150 ? 17.125 14.891 14.359 1 90.69 150 ALA B C 1
ATOM 2389 O O . ALA B 1 150 ? 17.281 15.789 15.188 1 90.69 150 ALA B O 1
ATOM 2390 N N . ALA B 1 151 ? 17.844 13.852 14.328 1 92.19 151 ALA B N 1
ATOM 2391 C CA . ALA B 1 151 ? 18.922 13.633 15.289 1 92.19 151 ALA B CA 1
ATOM 2392 C C . ALA B 1 151 ? 20.047 14.641 15.07 1 92.19 151 ALA B C 1
ATOM 2394 O O . ALA B 1 151 ? 20.625 15.156 16.031 1 92.19 151 ALA B O 1
ATOM 2395 N N . MET B 1 152 ? 20.344 14.859 13.875 1 92.56 152 MET B N 1
ATOM 2396 C CA . MET B 1 152 ? 21.406 15.805 13.531 1 92.56 152 MET B CA 1
ATOM 2397 C C . MET B 1 152 ? 21.016 17.234 13.914 1 92.56 152 MET B C 1
ATOM 2399 O O . MET B 1 152 ? 21.844 18 14.383 1 92.56 152 MET B O 1
ATOM 2403 N N . ALA B 1 153 ? 19.734 17.547 13.711 1 90 153 ALA B N 1
ATOM 2404 C CA . ALA B 1 153 ? 19.234 18.859 14.086 1 90 153 ALA B CA 1
ATOM 2405 C C . ALA B 1 153 ? 19.281 19.047 15.602 1 90 153 ALA B C 1
ATOM 2407 O O . ALA B 1 153 ? 19.625 20.125 16.094 1 90 153 ALA B O 1
ATOM 2408 N N . ARG B 1 154 ? 19 18.016 16.297 1 90.75 154 ARG B N 1
ATOM 2409 C CA . ARG B 1 154 ? 19.031 18.062 17.75 1 90.75 154 ARG B CA 1
ATOM 2410 C C . ARG B 1 154 ? 20.469 18.203 18.266 1 90.75 154 ARG B C 1
ATOM 2412 O O . ARG B 1 154 ? 20.719 18.922 19.219 1 90.75 154 ARG B O 1
ATOM 2419 N N . ALA B 1 155 ? 21.328 17.594 17.656 1 91.56 155 ALA B N 1
ATOM 2420 C CA . ALA B 1 155 ? 22.75 17.641 18.031 1 91.56 155 ALA B CA 1
ATOM 2421 C C . ALA B 1 155 ? 23.328 19.016 17.797 1 91.56 155 ALA B C 1
ATOM 2423 O O . ALA B 1 155 ? 24.109 19.516 18.609 1 91.56 155 ALA B O 1
ATOM 2424 N N . LYS B 1 156 ? 22.953 19.625 16.828 1 90.25 156 LYS B N 1
ATOM 2425 C CA . LYS B 1 156 ? 23.453 20.953 16.5 1 90.25 156 LYS B CA 1
ATOM 2426 C C . LYS B 1 156 ? 22.922 22 17.469 1 90.25 156 LYS B C 1
ATOM 2428 O O . LYS B 1 156 ? 23.641 22.922 17.844 1 90.25 156 LYS B O 1
ATOM 2433 N N . THR B 1 157 ? 21.75 21.875 17.969 1 88.94 157 THR B N 1
ATOM 2434 C CA . THR B 1 157 ? 21.156 22.797 18.922 1 88.94 157 THR B CA 1
ATOM 2435 C C . THR B 1 157 ? 21.812 22.641 20.297 1 88.94 157 THR B C 1
ATOM 2437 O O . THR B 1 157 ? 22.031 23.641 21 1 88.94 157 THR B O 1
ATOM 2440 N N . THR B 1 158 ? 22.156 21.438 20.609 1 87.69 158 THR B N 1
ATOM 2441 C CA . THR B 1 158 ? 22.812 21.188 21.891 1 87.69 158 THR B CA 1
ATOM 2442 C C . THR B 1 158 ? 24.219 21.766 21.891 1 87.69 158 THR B C 1
ATOM 2444 O O . THR B 1 158 ? 24.703 22.219 22.938 1 87.69 158 THR B O 1
ATOM 2447 N N . GLU B 1 159 ? 24.875 21.594 20.828 1 80.38 159 GLU B N 1
ATOM 2448 C CA . GLU B 1 159 ? 26.234 22.125 20.719 1 80.38 159 GLU B CA 1
ATOM 2449 C C . GLU B 1 159 ? 26.234 23.656 20.781 1 80.38 159 GLU B C 1
ATOM 2451 O O . GLU B 1 159 ? 27.156 24.266 21.312 1 80.38 159 GLU B O 1
ATOM 2456 N N . LYS B 1 160 ? 25.25 24.422 20.359 1 77.69 160 LYS B N 1
ATOM 2457 C CA . LYS B 1 160 ? 25.188 25.875 20.328 1 77.69 160 LYS B CA 1
ATOM 2458 C C . LYS B 1 160 ? 24.828 26.438 21.703 1 77.69 160 LYS B C 1
ATOM 2460 O O . LYS B 1 160 ? 24.953 27.641 21.938 1 77.69 160 LYS B O 1
ATOM 2465 N N . LEU B 1 161 ? 24.25 25.75 22.547 1 72.5 161 LEU B N 1
ATOM 2466 C CA . LEU B 1 161 ? 23.969 26.234 23.891 1 72.5 161 LEU B CA 1
ATOM 2467 C C . LEU B 1 161 ? 25.25 26.328 24.719 1 72.5 161 LEU B C 1
ATOM 2469 O O . LEU B 1 161 ? 26.016 25.359 24.797 1 72.5 161 LEU B O 1
ATOM 2473 N N . PRO B 1 162 ? 25.688 27.594 24.938 1 64.88 162 PRO B N 1
ATOM 2474 C CA . PRO B 1 162 ? 26.891 27.812 25.75 1 64.88 162 PRO B CA 1
ATOM 2475 C C . PRO B 1 162 ? 26.953 26.906 26.984 1 64.88 162 PRO B C 1
ATOM 2477 O O . PRO B 1 162 ? 25.906 26.547 27.531 1 64.88 162 PRO B O 1
ATOM 2480 N N . PRO B 1 163 ? 28.188 26.25 27.078 1 62.69 163 PRO B N 1
ATOM 2481 C CA . PRO B 1 163 ? 28.328 25.547 28.359 1 62.69 163 PRO B CA 1
ATOM 2482 C C . PRO B 1 163 ? 27.922 26.422 29.547 1 62.69 163 PRO B C 1
ATOM 2484 O O . PRO B 1 163 ? 28.094 27.641 29.5 1 62.69 163 PRO B O 1
ATOM 2487 N N . ASN B 1 164 ? 26.906 25.938 30.266 1 51.94 164 ASN B N 1
ATOM 2488 C CA . ASN B 1 164 ? 26.75 26.688 31.516 1 51.94 164 ASN B CA 1
ATOM 2489 C C . ASN B 1 164 ? 28.094 27.016 32.156 1 51.94 164 ASN B C 1
ATOM 2491 O O . ASN B 1 164 ? 28.984 26.156 32.219 1 51.94 164 ASN B O 1
#

Secondary structure (DSSP, 8-state):
-HHHHHHHHHHHHHHHHHHHHHTHHHHHHHHH-TT-HHHHHHHH-SHHHHHHHHHHHHHHHHH--TTHHHHHS-TTTSS--HHHHHHHTTSHHHHHHHHHHHHHHHHHHHHHHHHHHHHHT---HHHHHHHHHHHHHHHHHHHHHHHHHHHHHHHHHHHHS---/-HHHHHHHHHHHHHHHHHHHHHTHHHHHHHHH-TT-HHHHHHHH-SHHHHHHHHHHHHHHHHH--TTHHHHHS-TTTSS--HHHHHHHTTSHHHHHHHHHHHHHHHHHHHHHHHHHHHHHT---HHHHHHHHHHHHHHHHHHHHHHHHHHHHHHHHHHHHS---

Nearest PDB structures (foldseek):
  2wdr-assembly1_D  TM=4.292E-01  e=5.969E+00  Escherichia coli
  2wdr-assembly1_D  TM=4.293E-01  e=5.555E+00  Escherichia coli

Organism: NCBI:txid586396

Solvent-accessible surface area (backbone atoms only — not comparable to full-atom values): 17159 Å² total; per-residue (Å²): 110,70,64,60,50,47,53,51,46,51,49,26,44,50,52,40,44,50,58,57,57,65,52,44,63,60,54,49,33,48,58,75,34,63,81,37,68,66,36,49,52,58,63,68,44,65,56,65,55,44,55,42,19,51,51,32,50,50,38,46,60,71,53,60,49,92,57,47,60,57,31,42,26,34,89,83,73,71,41,65,36,62,70,28,46,53,57,49,47,70,36,59,49,44,35,31,28,52,50,42,42,46,54,42,47,35,51,54,48,32,42,51,50,44,50,50,16,66,76,68,73,41,92,33,46,71,26,43,54,29,20,74,76,40,37,43,52,8,53,37,48,40,52,50,51,50,50,50,52,52,50,52,54,51,51,53,55,59,69,67,50,70,80,128,110,69,65,60,52,47,51,50,46,52,49,27,43,50,52,40,44,50,58,57,55,65,53,45,62,59,53,49,35,47,57,75,36,63,82,37,67,66,37,49,54,59,64,69,45,64,57,67,54,44,55,42,18,51,51,30,51,50,37,47,61,72,54,60,50,92,56,46,60,55,31,41,24,34,90,85,73,72,42,66,36,63,70,30,46,52,58,50,46,67,36,57,48,45,33,33,27,52,48,43,42,48,55,44,48,34,49,54,48,34,42,49,50,44,49,50,16,66,75,70,72,41,91,35,47,71,25,41,53,29,20,74,77,41,36,41,52,9,54,38,47,41,52,51,52,49,51,50,52,52,51,53,53,52,50,54,55,58,68,68,50,70,80,128

InterPro domains:
  IPR025461 ABA DEFICIENT 4-like [PF14108] (14-142)